Protein AF-A0A933E425-F1 (afdb_monomer)

pLDDT: mean 83.28, std 19.7, range [22.86, 98.62]

Foldseek 3Di:
DQVLVLLVCLVVVDVQDAQCFEEEQEAALALLSLLVVVSCLVCCVVRVYQYAYEYEQACPPPVLSVVSVVNVVVVCVVSVHHYYYDYHDDDDDPCNVVVVVVVSVVVSVVVCVVVVGQEYEYRAALLNQVLQLVVCVVVDDDLVSLLGDDQWADDPRHIYGHSRHHPDPVNSVVNCVVVVRRGDDDPPLCDPPDSSSCCVVPVVVVVCVVPVCVSVVSNVSSVVSVVVVVVLLVVLVVLLVVQWPDDDLFKTKGFQVSLVVDDLSSNLSNVQVNCCSNVVNVDDDDSVLSSVVSCVSPVDDDFDWDDRPPQWIWTDDPRMIMIGGDPVCPVPPVPPPDDDDDDDDDDDDDDDDDDDD

Nearest PDB structures (foldseek):
  3a2k-assembly2_B  TM=8.320E-01  e=3.312E-22  Geobacillus kaustophilus
  2e89-assembly2_C  TM=8.607E-01  e=1.427E-20  Aquifex aeolicus
  1ni5-assembly1_A-2  TM=8.303E-01  e=1.574E-18  Escherichia coli
  6scy-assembly1_B  TM=7.796E-01  e=1.243E-11  Methanococcus maripaludis S2
  6scy-assembly1_A  TM=8.172E-01  e=1.270E-10  Methanococcus maripaludis S2

Structure (mmCIF, N/CA/C/O backbone):
data_AF-A0A933E425-F1
#
_entry.id   AF-A0A933E425-F1
#
loop_
_atom_site.group_PDB
_atom_site.id
_atom_site.type_symbol
_atom_site.label_atom_id
_atom_site.label_alt_id
_atom_site.label_comp_id
_atom_site.label_asym_id
_atom_site.label_entity_id
_atom_site.label_seq_id
_atom_site.pdbx_PDB_ins_code
_atom_site.Cartn_x
_atom_site.Cartn_y
_atom_site.Cartn_z
_atom_site.occupancy
_atom_site.B_iso_or_equiv
_atom_site.auth_seq_id
_atom_site.auth_comp_id
_atom_site.auth_asym_id
_atom_site.auth_atom_id
_atom_site.pdbx_PDB_model_num
ATOM 1 N N . MET A 1 1 ? 5.225 -20.133 -14.887 1.00 55.72 1 MET A N 1
ATOM 2 C CA . MET A 1 1 ? 3.892 -19.487 -14.872 1.00 55.72 1 MET A CA 1
ATOM 3 C C . MET A 1 1 ? 3.963 -18.267 -15.777 1.00 55.72 1 MET A C 1
ATOM 5 O O . MET A 1 1 ? 4.951 -17.555 -15.683 1.00 55.72 1 MET A O 1
ATOM 9 N N . MET A 1 2 ? 3.000 -18.040 -16.675 1.00 85.56 2 MET A N 1
ATOM 10 C CA . MET A 1 2 ? 3.016 -16.833 -17.515 1.00 85.56 2 MET A CA 1
ATOM 11 C C . MET A 1 2 ? 2.523 -15.642 -16.679 1.00 85.56 2 MET A C 1
ATOM 13 O O . MET A 1 2 ? 1.360 -15.621 -16.280 1.00 85.56 2 MET A O 1
ATOM 17 N N . LEU A 1 3 ? 3.409 -14.685 -16.382 1.00 94.56 3 LEU A N 1
ATOM 18 C CA . LEU A 1 3 ? 3.117 -13.537 -15.512 1.00 94.56 3 LEU A CA 1
ATOM 19 C C . LEU A 1 3 ? 2.028 -12.621 -16.088 1.00 94.56 3 LEU A C 1
ATOM 21 O O . LEU A 1 3 ? 1.156 -12.176 -15.351 1.00 94.56 3 LEU A O 1
ATOM 25 N N . PHE A 1 4 ? 2.037 -12.371 -17.400 1.00 95.00 4 PHE A N 1
ATOM 26 C CA . PHE A 1 4 ? 1.077 -11.459 -18.026 1.00 95.00 4 PHE A CA 1
ATOM 27 C C . PHE A 1 4 ? -0.397 -11.886 -17.845 1.00 95.00 4 PHE A C 1
ATOM 29 O O . PHE A 1 4 ? -1.182 -11.065 -17.373 1.00 95.00 4 PHE A O 1
ATOM 36 N N . PRO A 1 5 ? -0.800 -13.149 -18.112 1.00 93.31 5 PRO A N 1
ATOM 37 C CA . PRO A 1 5 ? -2.151 -13.620 -17.798 1.00 93.31 5 PRO A CA 1
ATOM 38 C C . PRO A 1 5 ? -2.548 -13.455 -16.328 1.00 93.31 5 PRO A C 1
ATOM 40 O O . PRO A 1 5 ? -3.689 -13.089 -16.053 1.00 93.31 5 PRO A O 1
ATOM 43 N N . LEU A 1 6 ? -1.622 -13.701 -15.392 1.00 92.44 6 LEU A N 1
ATOM 44 C CA . LEU A 1 6 ? -1.880 -13.504 -13.965 1.00 92.44 6 LEU A CA 1
ATOM 45 C C . LEU A 1 6 ? -2.100 -12.023 -13.650 1.00 92.44 6 LEU A C 1
ATOM 47 O O . LEU A 1 6 ? -3.090 -11.689 -13.018 1.00 92.44 6 LEU A O 1
ATOM 51 N N . PHE A 1 7 ? -1.224 -11.143 -14.135 1.00 95.12 7 PHE A N 1
ATOM 52 C CA . PHE A 1 7 ? -1.336 -9.698 -13.946 1.00 95.12 7 PHE A CA 1
ATOM 53 C C . PHE A 1 7 ? -2.655 -9.148 -14.502 1.00 95.12 7 PHE A C 1
ATOM 55 O O . PHE A 1 7 ? -3.374 -8.433 -13.807 1.00 95.12 7 PHE A O 1
ATOM 62 N N . ARG A 1 8 ? -3.009 -9.540 -15.732 1.00 92.69 8 ARG A N 1
ATOM 63 C CA . ARG A 1 8 ? -4.282 -9.176 -16.363 1.00 92.69 8 ARG A CA 1
ATOM 64 C C . ARG A 1 8 ? -5.470 -9.657 -15.531 1.00 92.69 8 ARG A C 1
ATOM 66 O O . ARG A 1 8 ? -6.392 -8.886 -15.294 1.00 92.69 8 ARG A O 1
ATOM 73 N N . LYS A 1 9 ? -5.441 -10.912 -15.067 1.00 90.75 9 LYS A N 1
ATOM 74 C CA . LYS A 1 9 ? -6.476 -11.459 -14.182 1.00 90.75 9 LYS A CA 1
ATOM 75 C C . LYS A 1 9 ? -6.578 -10.652 -12.890 1.00 90.75 9 LYS A C 1
ATOM 77 O O . LYS A 1 9 ? -7.678 -10.280 -12.516 1.00 90.75 9 LYS A O 1
ATOM 82 N N . THR A 1 10 ? -5.455 -10.336 -12.246 1.00 91.19 10 THR A N 1
ATOM 83 C CA . THR A 1 10 ? -5.438 -9.509 -11.036 1.00 91.19 10 THR A CA 1
ATOM 84 C C . THR A 1 10 ? -6.131 -8.175 -11.290 1.00 91.19 10 THR A C 1
ATOM 86 O O . THR A 1 10 ? -7.028 -7.834 -10.535 1.00 91.19 10 THR A O 1
ATOM 89 N N . LEU A 1 11 ? -5.806 -7.454 -12.366 1.00 90.12 11 LEU A N 1
ATOM 90 C CA . LEU A 1 11 ? -6.445 -6.166 -12.666 1.00 90.12 11 LEU A CA 1
ATOM 91 C C . LEU A 1 11 ? -7.950 -6.255 -12.966 1.00 90.12 11 LEU A C 1
ATOM 93 O O . LEU A 1 11 ? -8.661 -5.299 -12.684 1.00 90.12 11 LEU A O 1
ATOM 97 N N . LEU A 1 12 ? -8.422 -7.362 -13.545 1.00 84.81 12 LEU A N 1
ATOM 98 C CA . LEU A 1 12 ? -9.828 -7.544 -13.925 1.00 84.81 12 LEU A CA 1
ATOM 99 C C . LEU A 1 12 ? -10.698 -8.091 -12.786 1.00 84.81 12 LEU A C 1
ATOM 101 O O . LEU A 1 12 ? -11.838 -7.666 -12.621 1.00 84.81 12 LEU A O 1
ATOM 105 N N . ASP A 1 13 ? -10.168 -9.041 -12.015 1.00 84.06 13 ASP A N 1
ATOM 106 C CA . ASP A 1 13 ? -10.903 -9.725 -10.946 1.00 84.06 13 ASP A CA 1
ATOM 107 C C . ASP A 1 13 ? -10.898 -8.917 -9.643 1.00 84.06 13 ASP A C 1
ATOM 109 O O . ASP A 1 13 ? -11.723 -9.146 -8.757 1.00 84.06 13 ASP A O 1
ATOM 113 N N . THR A 1 14 ? -9.967 -7.972 -9.507 1.00 78.88 14 THR A N 1
ATOM 114 C CA . THR A 1 14 ? -9.923 -7.046 -8.377 1.00 78.88 14 THR A CA 1
ATOM 115 C C . THR A 1 14 ? -10.298 -5.643 -8.854 1.00 78.88 14 THR A C 1
ATOM 117 O O . THR A 1 14 ? -9.887 -5.242 -9.939 1.00 78.88 14 THR A O 1
ATOM 120 N N . PRO A 1 15 ? -11.043 -4.844 -8.070 1.00 78.69 15 PRO A N 1
ATOM 121 C CA . PRO A 1 15 ? -11.434 -3.482 -8.450 1.00 78.69 15 PRO A CA 1
ATOM 122 C C . PRO A 1 15 ? -10.259 -2.480 -8.364 1.00 78.69 15 PRO A C 1
ATOM 124 O O . PRO A 1 15 ? -10.431 -1.326 -7.958 1.00 78.69 15 PRO A O 1
ATOM 127 N N . LEU A 1 16 ? -9.040 -2.911 -8.711 1.00 88.12 16 LEU A N 1
ATOM 128 C CA . LEU A 1 16 ? -7.835 -2.089 -8.650 1.00 88.12 16 LEU A CA 1
ATOM 129 C C . LEU A 1 16 ? -7.871 -0.962 -9.666 1.00 88.12 16 LEU A C 1
ATOM 131 O O . LEU A 1 16 ? -7.496 0.145 -9.301 1.00 88.12 16 LEU A O 1
ATOM 135 N N . ILE A 1 17 ? -8.331 -1.216 -10.891 1.00 91.56 17 ILE A N 1
ATOM 136 C CA . ILE A 1 17 ? -8.469 -0.225 -11.967 1.00 91.56 17 ILE A CA 1
ATOM 137 C C . ILE A 1 17 ? -9.731 -0.556 -12.775 1.00 91.56 17 ILE A C 1
ATOM 139 O O . ILE A 1 17 ? -10.086 -1.726 -12.912 1.00 91.56 17 ILE A O 1
ATOM 143 N N . LYS A 1 18 ? -10.411 0.461 -13.306 1.00 91.94 18 LYS A N 1
ATOM 144 C CA . LYS A 1 18 ? -11.518 0.306 -14.262 1.00 91.94 18 LYS A CA 1
ATOM 145 C C . LYS A 1 18 ? -11.086 0.706 -15.678 1.00 91.94 18 LYS A C 1
ATOM 147 O O . LYS A 1 18 ? -10.179 1.524 -15.821 1.00 91.94 18 LYS A O 1
ATOM 152 N N . PRO A 1 19 ? -11.738 0.173 -16.726 1.00 93.69 19 PRO A N 1
ATOM 153 C CA . PRO A 1 19 ? -11.492 0.641 -18.082 1.00 93.69 19 PRO A CA 1
ATOM 154 C C . PRO A 1 19 ? -11.712 2.155 -18.222 1.00 93.69 19 PRO A C 1
ATOM 156 O O . PRO A 1 19 ? -12.646 2.687 -17.618 1.00 93.69 19 PRO A O 1
ATOM 159 N N . GLY A 1 20 ? -10.865 2.834 -18.998 1.00 95.19 20 GLY A N 1
ATOM 160 C CA . GLY A 1 20 ? -10.904 4.292 -19.173 1.00 95.19 20 GLY A CA 1
ATOM 161 C C . GLY A 1 20 ? -10.236 5.099 -18.051 1.00 95.19 20 GLY A C 1
ATOM 162 O O . GLY A 1 20 ? -10.209 6.328 -18.116 1.00 95.19 20 GLY A O 1
ATOM 163 N N . GLU A 1 21 ? -9.722 4.452 -16.998 1.00 96.19 21 GLU A N 1
ATOM 164 C CA . GLU A 1 21 ? -9.048 5.156 -15.904 1.00 96.19 21 GLU A CA 1
ATOM 165 C C . GLU A 1 21 ? -7.611 5.563 -16.264 1.00 96.19 21 GLU A C 1
ATOM 167 O O . GLU A 1 21 ? -6.892 4.918 -17.032 1.00 96.19 21 GLU A O 1
ATOM 172 N N . LYS A 1 22 ? -7.173 6.640 -15.616 1.00 98.19 22 LYS A N 1
ATOM 173 C CA . LYS A 1 22 ? -5.830 7.206 -15.732 1.00 98.19 22 LYS A CA 1
ATOM 174 C C . LYS A 1 22 ? -4.921 6.688 -14.619 1.00 98.19 22 LYS A C 1
ATOM 176 O O . LYS A 1 22 ? -5.300 6.744 -13.444 1.00 98.19 22 LYS A O 1
ATOM 181 N N . VAL A 1 23 ? -3.716 6.229 -14.956 1.00 98.19 23 VAL A N 1
ATOM 182 C CA . VAL A 1 23 ? -2.804 5.565 -14.010 1.00 98.19 23 VAL A CA 1
ATOM 183 C C . VAL A 1 23 ? -1.405 6.173 -14.053 1.00 98.19 23 VAL A C 1
ATOM 185 O O . VAL A 1 23 ? -0.742 6.183 -15.089 1.00 98.19 23 VAL A O 1
ATOM 188 N N . VAL A 1 24 ? -0.915 6.615 -12.895 1.00 98.50 24 VAL A N 1
ATOM 189 C CA . VAL A 1 24 ? 0.479 7.026 -12.698 1.00 98.50 24 VAL A CA 1
ATOM 190 C C . VAL A 1 24 ? 1.315 5.814 -12.302 1.00 98.50 24 VAL A C 1
ATOM 192 O O . VAL A 1 24 ? 1.047 5.163 -11.298 1.00 98.50 24 VAL A O 1
ATOM 195 N N . LEU A 1 25 ? 2.362 5.511 -13.057 1.00 98.56 25 LEU A N 1
ATOM 196 C CA . LEU A 1 25 ? 3.304 4.434 -12.786 1.00 98.56 25 LEU A CA 1
ATOM 197 C C . LEU A 1 25 ? 4.570 5.005 -12.137 1.00 98.56 25 LEU A C 1
ATOM 199 O O . LEU A 1 25 ? 5.215 5.901 -12.685 1.00 98.56 25 LEU A O 1
ATOM 203 N N . ALA A 1 26 ? 4.941 4.473 -10.976 1.00 96.88 26 ALA A N 1
ATOM 204 C CA . ALA A 1 26 ? 6.171 4.822 -10.271 1.00 96.88 26 ALA A CA 1
ATOM 205 C C . ALA A 1 26 ? 7.341 3.953 -10.760 1.00 96.88 26 ALA A C 1
ATOM 207 O O . ALA A 1 26 ? 7.469 2.796 -10.345 1.00 96.88 26 ALA A O 1
ATOM 208 N N . ILE A 1 27 ? 8.197 4.499 -11.631 1.00 97.31 27 ILE A N 1
ATOM 209 C CA . ILE A 1 27 ? 9.244 3.747 -12.334 1.00 97.31 27 ILE A CA 1
ATOM 210 C C . ILE A 1 27 ? 10.642 4.179 -11.883 1.00 97.31 27 ILE A C 1
ATOM 212 O O . ILE A 1 27 ? 11.057 5.317 -12.091 1.00 97.31 27 ILE A O 1
ATOM 216 N N . SER A 1 28 ? 11.399 3.261 -11.275 1.00 92.25 28 SER A N 1
ATOM 217 C CA . SER A 1 28 ? 12.764 3.522 -10.795 1.00 92.25 28 SER A CA 1
ATOM 218 C C . SER A 1 28 ? 13.851 3.215 -11.826 1.00 92.25 28 SER A C 1
ATOM 220 O O . SER A 1 28 ? 14.982 3.632 -11.623 1.00 92.25 28 SER A O 1
ATOM 222 N N . GLY A 1 29 ? 13.533 2.485 -12.900 1.00 91.94 29 GLY A N 1
ATOM 223 C CA . GLY A 1 29 ? 14.510 1.995 -13.886 1.00 91.94 29 GLY A CA 1
ATOM 224 C C . GLY A 1 29 ? 15.058 0.597 -13.574 1.00 91.94 29 GLY A C 1
ATOM 225 O O . GLY A 1 29 ? 15.616 -0.058 -14.454 1.00 91.94 29 GLY A O 1
ATOM 226 N N . GLY A 1 30 ? 14.826 0.094 -12.357 1.00 92.44 30 GLY A N 1
ATOM 227 C CA . GLY A 1 30 ? 15.158 -1.277 -11.965 1.00 92.44 30 GLY A CA 1
ATOM 228 C C . GLY A 1 30 ? 14.149 -2.313 -12.470 1.00 92.44 30 GLY A C 1
ATOM 229 O O . GLY A 1 30 ? 13.028 -1.961 -12.860 1.00 92.44 30 GLY A O 1
ATOM 230 N N . LEU A 1 31 ? 14.547 -3.591 -12.399 1.00 94.44 31 LEU A N 1
ATOM 231 C CA . LEU A 1 31 ? 13.801 -4.770 -12.866 1.00 94.44 31 LEU A CA 1
ATOM 232 C C . LEU A 1 31 ? 12.294 -4.687 -12.591 1.00 94.44 31 LEU A C 1
ATOM 234 O O . LEU A 1 31 ? 11.500 -4.676 -13.530 1.00 94.44 31 LEU A O 1
ATOM 238 N N . ASP A 1 32 ? 11.908 -4.606 -11.317 1.00 95.75 32 ASP A N 1
ATOM 239 C CA . ASP A 1 32 ? 10.512 -4.746 -10.891 1.00 95.75 32 ASP A CA 1
ATOM 240 C C . ASP A 1 32 ? 9.636 -3.657 -11.522 1.00 95.75 32 ASP A C 1
ATOM 242 O O . ASP A 1 32 ? 8.551 -3.911 -12.049 1.00 95.75 32 ASP A O 1
ATOM 246 N N . SER A 1 33 ? 10.155 -2.428 -11.538 1.00 96.81 33 SER A N 1
ATOM 247 C CA . SER A 1 33 ? 9.459 -1.273 -12.093 1.00 96.81 33 SER A CA 1
ATOM 248 C C . SER A 1 33 ? 9.364 -1.309 -13.618 1.00 96.81 33 SER A C 1
ATOM 250 O O . SER A 1 33 ? 8.311 -1.008 -14.175 1.00 96.81 33 SER A O 1
ATOM 252 N N . MET A 1 34 ? 10.411 -1.757 -14.311 1.00 98.06 34 MET A N 1
ATOM 253 C CA . MET A 1 34 ? 10.376 -1.880 -15.769 1.00 98.06 34 MET A CA 1
ATOM 254 C C . MET A 1 34 ? 9.450 -3.017 -16.216 1.00 98.06 34 MET A C 1
ATOM 256 O O . MET A 1 34 ? 8.741 -2.875 -17.215 1.00 98.06 34 MET A O 1
ATOM 260 N N . VAL A 1 35 ? 9.371 -4.108 -15.445 1.00 98.12 35 VAL A N 1
ATOM 261 C CA . VAL A 1 35 ? 8.369 -5.164 -15.650 1.00 98.12 35 VAL A CA 1
ATOM 262 C C . VAL A 1 35 ? 6.956 -4.622 -15.433 1.00 98.12 35 VAL A C 1
ATOM 264 O O . VAL A 1 35 ? 6.089 -4.868 -16.271 1.00 98.12 35 VAL A O 1
ATOM 267 N N . LEU A 1 36 ? 6.719 -3.836 -14.377 1.00 98.38 36 LEU A N 1
ATOM 268 C CA . LEU A 1 36 ? 5.431 -3.175 -14.141 1.00 98.38 36 LEU A CA 1
ATOM 269 C C . LEU A 1 36 ? 5.015 -2.298 -15.335 1.00 98.38 36 LEU A C 1
ATOM 271 O O . LEU A 1 36 ? 3.898 -2.440 -15.834 1.00 98.38 36 LEU A O 1
ATOM 275 N N . LEU A 1 37 ? 5.914 -1.432 -15.818 1.00 98.56 37 LEU A N 1
ATOM 276 C CA . LEU A 1 37 ? 5.673 -0.576 -16.986 1.00 98.56 37 LEU A CA 1
ATOM 277 C C . LEU A 1 37 ? 5.312 -1.404 -18.222 1.00 98.56 37 LEU A C 1
ATOM 279 O O . LEU A 1 37 ? 4.347 -1.098 -18.927 1.00 98.56 37 LEU A O 1
ATOM 283 N N . HIS A 1 38 ? 6.064 -2.474 -18.472 1.00 98.31 38 HIS A N 1
ATOM 284 C CA . HIS A 1 38 ? 5.815 -3.359 -19.600 1.00 98.31 38 HIS A CA 1
ATOM 285 C C . HIS A 1 38 ? 4.449 -4.054 -19.498 1.00 98.31 38 HIS A C 1
ATOM 287 O O . HIS A 1 38 ? 3.713 -4.122 -20.482 1.00 98.31 38 HIS A O 1
ATOM 293 N N . LEU A 1 39 ? 4.082 -4.555 -18.317 1.00 97.88 39 LEU A N 1
ATOM 294 C CA . LEU A 1 39 ? 2.793 -5.209 -18.077 1.00 97.88 39 LEU A CA 1
ATOM 295 C C . LEU A 1 39 ? 1.617 -4.247 -18.282 1.00 97.88 39 LEU A C 1
ATOM 297 O O . LEU A 1 39 ? 0.678 -4.593 -18.999 1.00 97.88 39 LEU A O 1
ATOM 301 N N . PHE A 1 40 ? 1.694 -3.029 -17.735 1.00 98.06 40 PHE A N 1
ATOM 302 C CA . PHE A 1 40 ? 0.676 -1.996 -17.950 1.00 98.06 40 PHE A CA 1
ATOM 303 C C . PHE A 1 40 ? 0.547 -1.602 -19.418 1.00 98.06 40 PHE A C 1
ATOM 305 O O . PHE A 1 40 ? -0.560 -1.498 -19.935 1.00 98.06 40 PHE A O 1
ATOM 312 N N . THR A 1 41 ? 1.672 -1.466 -20.119 1.00 97.38 41 THR A N 1
ATOM 313 C CA . THR A 1 41 ? 1.675 -1.160 -21.555 1.00 97.38 41 THR A CA 1
ATOM 314 C C . THR A 1 41 ? 0.945 -2.234 -22.360 1.00 97.38 41 THR A C 1
ATOM 316 O O . THR A 1 41 ? 0.228 -1.905 -23.300 1.00 97.38 41 THR A O 1
ATOM 319 N N . ARG A 1 42 ? 1.073 -3.513 -21.982 1.00 96.06 42 ARG A N 1
ATOM 320 C CA . ARG A 1 42 ? 0.389 -4.618 -22.670 1.00 96.06 42 ARG A CA 1
ATOM 321 C C . ARG A 1 42 ? -1.122 -4.657 -22.441 1.00 96.06 42 ARG A C 1
ATOM 323 O O . ARG A 1 42 ? -1.825 -5.153 -23.312 1.00 96.06 42 ARG A O 1
ATOM 330 N N . VAL A 1 43 ? -1.617 -4.179 -21.297 1.00 95.31 43 VAL A N 1
ATOM 331 C CA . VAL A 1 43 ? -3.067 -4.122 -21.014 1.00 95.31 43 VAL A CA 1
ATOM 332 C C . VAL A 1 43 ? -3.702 -2.781 -21.386 1.00 95.31 43 VAL A C 1
ATOM 334 O O . VAL A 1 43 ? -4.925 -2.684 -21.392 1.00 95.31 43 VAL A O 1
ATOM 337 N N . ARG A 1 44 ? -2.900 -1.753 -21.701 1.00 95.69 44 ARG A N 1
ATOM 338 C CA . ARG A 1 44 ? -3.386 -0.377 -21.890 1.00 95.69 44 ARG A CA 1
ATOM 339 C C . ARG A 1 44 ? -4.474 -0.265 -22.959 1.00 95.69 44 ARG A C 1
ATOM 341 O O . ARG A 1 44 ? -5.445 0.435 -22.742 1.00 95.69 44 ARG A O 1
ATOM 348 N N . GLU A 1 45 ? -4.318 -0.956 -24.090 1.00 94.44 45 GLU A N 1
ATOM 349 C CA . GLU A 1 45 ? -5.252 -0.856 -25.223 1.00 94.44 45 GLU A CA 1
ATOM 350 C C . GLU A 1 45 ? -6.526 -1.656 -24.960 1.00 94.44 45 GLU A C 1
ATOM 352 O O . GLU A 1 45 ? -7.610 -1.245 -25.352 1.00 94.44 45 GLU A O 1
ATOM 357 N N . GLU A 1 46 ? -6.403 -2.779 -24.252 1.00 94.44 46 GLU A N 1
ATOM 358 C CA . GLU A 1 46 ? -7.544 -3.606 -23.866 1.00 94.44 46 GLU A CA 1
ATOM 359 C C . G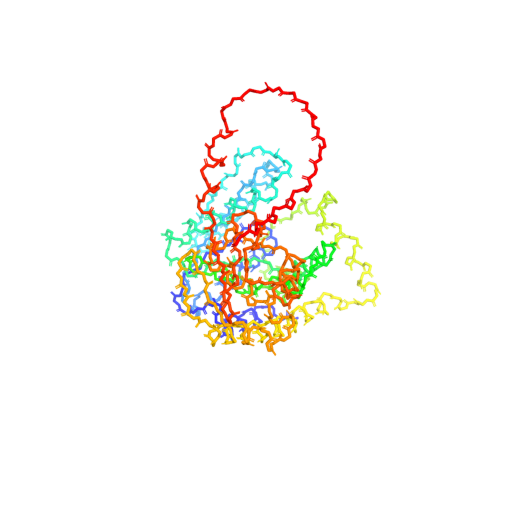LU A 1 46 ? -8.454 -2.890 -22.857 1.00 94.44 46 GLU A C 1
ATOM 361 O O . GLU A 1 46 ? -9.675 -3.011 -22.921 1.00 94.44 46 GLU A O 1
ATOM 366 N N . LEU A 1 47 ? -7.849 -2.163 -21.918 1.00 93.94 47 LEU A N 1
ATOM 367 C CA . LEU A 1 47 ? -8.539 -1.479 -20.828 1.00 93.94 47 LEU A CA 1
ATOM 368 C C . LEU A 1 47 ? -8.732 0.022 -21.082 1.00 93.94 47 LEU A C 1
ATOM 370 O O . LEU A 1 47 ? -9.224 0.712 -20.197 1.00 93.94 47 LEU A O 1
ATOM 374 N N . ASP A 1 48 ? -8.352 0.531 -22.255 1.00 96.56 48 ASP A N 1
ATOM 375 C CA . ASP A 1 48 ? -8.400 1.962 -22.589 1.00 96.56 48 ASP A CA 1
ATOM 376 C C . ASP A 1 48 ? -7.752 2.849 -21.503 1.00 96.56 48 ASP A C 1
ATOM 378 O O . ASP A 1 48 ? -8.328 3.823 -21.028 1.00 96.56 48 ASP A O 1
ATOM 382 N N . LEU A 1 49 ? -6.569 2.450 -21.022 1.00 97.50 49 LEU A N 1
ATOM 383 C CA . LEU A 1 49 ? -5.873 3.155 -19.944 1.00 97.50 49 LEU A CA 1
ATOM 384 C C . LEU A 1 49 ? -5.002 4.278 -20.489 1.00 97.50 49 LEU A C 1
ATOM 386 O O . LEU A 1 49 ? -4.157 4.061 -21.365 1.00 97.50 49 LEU A O 1
ATOM 390 N N . GLU A 1 50 ? -5.095 5.439 -19.851 1.00 98.19 50 GLU A N 1
ATOM 391 C CA . GLU A 1 50 ? -4.114 6.504 -20.016 1.00 98.19 50 GLU A CA 1
ATOM 392 C C . GLU A 1 50 ? -3.011 6.340 -18.966 1.00 98.19 50 GLU A C 1
ATOM 394 O O . GLU A 1 50 ? -3.263 6.335 -17.758 1.00 98.19 50 GLU A O 1
ATOM 399 N N . LEU A 1 51 ? -1.773 6.161 -19.423 1.00 98.56 51 LEU A N 1
ATOM 400 C CA . LEU A 1 51 ? -0.628 5.915 -18.551 1.00 98.56 51 LEU A CA 1
ATOM 401 C C . LEU A 1 51 ? 0.236 7.168 -18.446 1.00 98.56 51 LEU A C 1
ATOM 403 O O . LEU A 1 51 ? 0.501 7.824 -19.447 1.00 98.56 51 LEU A O 1
ATOM 407 N N . PHE A 1 52 ? 0.758 7.428 -17.252 1.00 98.62 52 PHE A N 1
ATOM 408 C CA . PHE A 1 52 ? 1.749 8.467 -16.980 1.00 98.62 52 PHE A CA 1
ATOM 409 C C . PHE A 1 52 ? 2.901 7.840 -16.204 1.00 98.62 52 PHE A C 1
ATOM 411 O O . PHE A 1 52 ? 2.662 7.057 -15.291 1.00 98.62 52 PHE A O 1
ATOM 418 N N . VAL A 1 53 ? 4.151 8.161 -16.525 1.00 98.62 53 VAL A N 1
ATOM 419 C CA . VAL A 1 53 ? 5.313 7.617 -15.808 1.00 98.62 53 VAL A CA 1
ATOM 420 C C . VAL A 1 53 ? 5.967 8.695 -14.962 1.00 98.62 53 VAL A C 1
ATOM 422 O O . VAL A 1 53 ? 6.237 9.794 -15.434 1.00 98.62 53 VAL A O 1
ATOM 425 N N . THR A 1 54 ? 6.268 8.345 -13.715 1.00 97.88 54 THR A N 1
ATOM 426 C CA . THR A 1 54 ? 7.026 9.176 -12.778 1.00 97.88 54 THR A CA 1
ATOM 427 C C . THR A 1 54 ? 8.336 8.503 -12.398 1.00 97.88 54 THR A C 1
ATOM 429 O O . THR A 1 54 ? 8.361 7.309 -12.094 1.00 97.88 54 THR A O 1
ATOM 432 N N . HIS A 1 55 ? 9.419 9.276 -12.373 1.00 96.38 55 HIS A N 1
ATOM 433 C CA . HIS A 1 55 ? 10.739 8.843 -11.925 1.00 96.38 55 HIS A CA 1
ATOM 434 C C . HIS A 1 55 ? 11.318 9.838 -10.917 1.00 96.38 55 HIS A C 1
ATOM 436 O O . HIS A 1 55 ? 11.225 11.052 -11.095 1.00 96.38 55 HIS A O 1
ATOM 442 N N . VAL A 1 56 ? 11.926 9.327 -9.847 1.00 92.75 56 VAL A N 1
ATOM 443 C CA . VAL A 1 56 ? 12.675 10.156 -8.897 1.00 92.75 56 VAL A CA 1
ATOM 444 C C . VAL A 1 56 ? 14.151 9.846 -9.047 1.00 92.75 56 VAL A C 1
ATOM 446 O O . VAL A 1 56 ? 14.589 8.748 -8.703 1.00 92.75 56 VAL A O 1
ATOM 449 N N . ASN A 1 57 ? 14.910 10.838 -9.502 1.00 90.88 57 ASN A N 1
ATOM 450 C CA . ASN A 1 57 ? 16.356 10.743 -9.563 1.00 90.88 57 ASN A CA 1
ATOM 451 C C . ASN A 1 57 ? 16.946 11.239 -8.240 1.00 90.88 57 ASN A C 1
ATOM 453 O O . ASN A 1 57 ? 16.914 12.433 -7.936 1.00 90.88 57 ASN A O 1
ATOM 457 N N . TYR A 1 58 ? 17.479 10.318 -7.434 1.00 84.50 58 TYR A N 1
ATOM 458 C CA . TYR A 1 58 ? 18.058 10.671 -6.138 1.00 84.50 58 TYR A CA 1
ATOM 459 C C . TYR A 1 58 ? 19.496 11.213 -6.210 1.00 84.50 58 TYR A C 1
ATOM 461 O O . TYR A 1 58 ? 20.035 11.633 -5.189 1.00 84.50 58 TYR A O 1
ATOM 469 N N . GLY A 1 59 ? 20.152 11.142 -7.374 1.00 81.50 59 GLY A N 1
ATOM 470 C CA . GLY A 1 59 ? 21.538 11.585 -7.566 1.00 81.50 59 GLY A CA 1
ATOM 471 C C . GLY A 1 59 ? 22.588 10.822 -6.746 1.00 81.50 59 GLY A C 1
ATOM 472 O O . GLY A 1 59 ? 23.747 11.225 -6.700 1.00 81.50 59 GLY A O 1
ATOM 473 N N . LEU A 1 60 ? 22.219 9.718 -6.084 1.00 73.31 60 LEU A N 1
ATOM 474 C CA . LEU A 1 60 ? 23.085 9.052 -5.103 1.00 73.31 60 LEU A CA 1
ATOM 475 C C . LEU A 1 60 ? 24.254 8.286 -5.719 1.00 73.31 60 LEU A C 1
ATOM 477 O O . LEU A 1 60 ? 25.206 7.979 -5.004 1.00 73.31 60 LEU A O 1
ATOM 481 N N . ARG A 1 61 ? 24.152 7.930 -7.003 1.00 71.44 61 ARG A N 1
ATOM 482 C CA . ARG A 1 61 ? 25.118 7.070 -7.702 1.00 71.44 61 ARG A CA 1
ATOM 483 C C . ARG A 1 61 ? 25.832 7.774 -8.851 1.00 71.44 61 ARG A C 1
ATOM 485 O O . ARG A 1 61 ? 26.439 7.122 -9.692 1.00 71.44 61 ARG A O 1
ATOM 492 N N . GLY A 1 62 ? 25.750 9.103 -8.912 1.00 78.88 62 GLY A N 1
ATOM 493 C CA . GLY A 1 62 ? 26.332 9.866 -10.011 1.00 78.88 62 GLY A CA 1
ATOM 494 C C . GLY A 1 62 ? 25.785 9.400 -11.363 1.00 78.88 62 GLY A C 1
ATOM 495 O O . GLY A 1 62 ? 24.589 9.534 -11.619 1.00 78.88 62 GLY A O 1
ATOM 496 N N . ASN A 1 63 ? 26.657 8.847 -12.212 1.00 78.75 63 ASN A N 1
ATOM 497 C CA . ASN A 1 63 ? 26.307 8.454 -13.577 1.00 78.75 63 ASN A CA 1
ATOM 498 C C . ASN A 1 63 ? 25.243 7.344 -13.636 1.00 78.75 63 ASN A C 1
ATOM 500 O O . ASN A 1 63 ? 24.354 7.441 -14.474 1.00 78.75 63 ASN A O 1
ATOM 504 N N . ASP A 1 64 ? 25.242 6.370 -12.719 1.00 79.50 64 ASP A N 1
ATOM 505 C CA . ASP A 1 64 ? 24.247 5.284 -12.748 1.00 79.50 64 ASP A CA 1
ATOM 506 C C . ASP A 1 64 ? 22.821 5.826 -12.554 1.00 79.50 64 ASP A C 1
ATOM 508 O O . ASP A 1 64 ? 21.889 5.407 -13.231 1.00 79.50 64 ASP A O 1
ATOM 512 N N . SER A 1 65 ? 22.645 6.827 -11.680 1.00 82.31 65 SER A N 1
ATOM 513 C CA . SER A 1 65 ? 21.342 7.483 -11.490 1.00 82.31 65 SER A CA 1
ATOM 514 C C . SER A 1 65 ? 20.874 8.232 -12.743 1.00 82.31 65 SER A C 1
ATOM 516 O O . SER A 1 65 ? 19.676 8.314 -12.997 1.00 82.31 65 SER A O 1
ATOM 518 N N . LEU A 1 66 ? 21.802 8.766 -13.543 1.00 86.56 66 LEU A N 1
ATOM 519 C CA . LEU A 1 66 ? 21.478 9.375 -14.837 1.00 86.56 66 LEU A CA 1
ATOM 520 C C . LEU A 1 66 ? 21.152 8.316 -15.896 1.00 86.56 66 LEU A C 1
ATOM 522 O O . LEU A 1 66 ? 20.341 8.563 -16.784 1.00 86.56 66 LEU A O 1
ATOM 526 N N . GLU A 1 67 ? 21.780 7.145 -15.831 1.00 88.75 67 GLU A N 1
ATOM 527 C CA . GLU A 1 67 ? 21.498 6.028 -16.733 1.00 88.75 67 GLU A CA 1
ATOM 528 C C . GLU A 1 67 ? 20.140 5.375 -16.454 1.00 88.75 67 GLU A C 1
ATOM 530 O O . GLU A 1 67 ? 19.453 5.003 -17.409 1.00 88.75 67 GLU A O 1
ATOM 535 N N . ASP A 1 68 ? 19.722 5.300 -15.186 1.00 90.12 68 ASP A N 1
ATOM 536 C CA . ASP A 1 68 ? 18.357 4.928 -14.796 1.00 90.12 68 ASP A CA 1
ATOM 537 C C . ASP A 1 68 ? 17.338 5.877 -15.444 1.00 90.12 68 ASP A C 1
ATOM 539 O O . ASP A 1 68 ? 16.434 5.438 -16.157 1.00 90.12 68 ASP A O 1
ATOM 543 N N . GLU A 1 69 ? 17.517 7.189 -15.254 1.00 94.12 69 GLU A N 1
ATOM 544 C CA . GLU A 1 69 ? 16.621 8.211 -15.800 1.00 94.12 69 GLU A CA 1
ATOM 545 C C . GLU A 1 69 ? 16.548 8.143 -17.329 1.00 94.12 69 GLU A C 1
ATOM 547 O O . GLU A 1 69 ? 15.453 8.078 -17.893 1.00 94.12 69 GLU A O 1
ATOM 552 N N . ARG A 1 70 ? 17.703 8.087 -18.007 1.00 95.19 70 ARG A N 1
ATOM 553 C CA . ARG A 1 70 ? 17.773 7.989 -19.473 1.00 95.19 70 ARG A CA 1
ATOM 554 C C . ARG A 1 70 ? 17.070 6.744 -19.997 1.00 95.19 70 ARG A C 1
ATOM 556 O O . ARG A 1 70 ? 16.384 6.824 -21.014 1.00 95.19 70 ARG A O 1
ATOM 563 N N . LEU A 1 71 ? 17.229 5.601 -19.325 1.00 96.12 71 LEU A N 1
ATOM 564 C CA . LEU A 1 71 ? 16.560 4.365 -19.724 1.00 96.12 71 LEU A CA 1
ATOM 565 C C . LEU A 1 71 ? 15.037 4.512 -19.643 1.00 96.12 71 LEU A C 1
ATOM 567 O O . LEU A 1 71 ? 14.327 4.135 -20.584 1.00 96.12 71 LEU A O 1
ATOM 571 N N . VAL A 1 72 ? 14.530 5.044 -18.529 1.00 97.19 72 VAL A N 1
ATOM 572 C CA . VAL A 1 72 ? 13.086 5.218 -18.332 1.00 97.19 72 VAL A CA 1
ATOM 573 C C . VAL A 1 72 ? 12.537 6.229 -19.333 1.00 97.19 72 VAL A C 1
ATOM 575 O O . VAL A 1 72 ? 11.540 5.933 -19.996 1.00 97.19 72 VAL A O 1
ATOM 578 N N . GLN A 1 73 ? 13.214 7.364 -19.515 1.00 97.88 73 GLN A N 1
ATOM 579 C CA . GLN A 1 73 ? 12.833 8.388 -20.485 1.00 97.88 73 GLN A CA 1
ATOM 580 C C . GLN A 1 73 ? 12.754 7.812 -21.906 1.00 97.88 73 GLN A C 1
ATOM 582 O O . GLN A 1 73 ? 11.702 7.891 -22.539 1.00 97.88 73 GLN A O 1
ATOM 587 N N . ALA A 1 74 ? 13.817 7.157 -22.385 1.00 97.81 74 ALA A N 1
ATOM 588 C CA . ALA A 1 74 ? 13.853 6.569 -23.727 1.00 97.81 74 ALA A CA 1
ATOM 589 C C . ALA A 1 74 ? 12.770 5.491 -23.921 1.00 97.81 74 ALA A C 1
ATOM 591 O O . ALA A 1 74 ? 12.186 5.350 -25.000 1.00 97.81 74 ALA A O 1
ATOM 592 N N . THR A 1 75 ? 12.465 4.730 -22.866 1.00 97.88 75 THR A N 1
ATOM 593 C CA . THR A 1 75 ? 11.374 3.749 -22.888 1.00 97.88 75 THR A CA 1
ATOM 594 C C . THR A 1 75 ? 10.016 4.434 -23.032 1.00 97.88 75 THR A C 1
ATOM 596 O O . THR A 1 75 ? 9.208 4.007 -23.857 1.00 97.88 75 THR A O 1
ATOM 599 N N . CYS A 1 76 ? 9.771 5.509 -22.282 1.00 97.94 76 CYS A N 1
ATOM 600 C CA . CYS A 1 76 ? 8.529 6.276 -22.350 1.00 97.94 76 CYS A CA 1
ATOM 601 C C . CYS A 1 76 ? 8.346 6.953 -23.714 1.00 97.94 76 CYS A C 1
ATOM 603 O O . CYS A 1 76 ? 7.262 6.865 -24.291 1.00 97.94 76 CYS A O 1
ATOM 605 N N . GLU A 1 77 ? 9.407 7.533 -24.282 1.00 97.81 77 GLU A N 1
ATOM 606 C CA . GLU A 1 77 ? 9.400 8.131 -25.625 1.00 97.81 77 GLU A CA 1
ATOM 607 C C . GLU A 1 77 ? 9.007 7.105 -26.696 1.00 97.81 77 GLU A C 1
ATOM 609 O O . GLU A 1 77 ? 8.107 7.348 -27.504 1.00 97.81 77 GLU A O 1
ATOM 614 N N . ARG A 1 78 ? 9.613 5.910 -26.660 1.00 97.38 78 ARG A N 1
ATOM 615 C CA . ARG A 1 78 ? 9.283 4.809 -27.579 1.00 97.38 78 ARG A CA 1
ATOM 616 C C . ARG A 1 78 ? 7.831 4.348 -27.443 1.00 97.38 78 ARG A C 1
ATOM 618 O O . ARG A 1 78 ? 7.200 4.014 -28.444 1.00 97.38 78 ARG A O 1
ATOM 625 N N . LEU A 1 79 ? 7.312 4.301 -26.218 1.00 96.94 79 LEU A N 1
ATOM 626 C CA . LEU A 1 79 ? 5.946 3.857 -25.924 1.00 96.94 79 LEU A CA 1
ATOM 627 C C . LEU A 1 79 ? 4.893 4.966 -26.075 1.00 96.94 79 LEU A C 1
ATOM 629 O O . LEU A 1 79 ? 3.698 4.657 -26.034 1.00 96.94 79 LEU A O 1
ATOM 633 N N . ARG A 1 80 ? 5.331 6.217 -26.290 1.00 97.81 80 ARG A N 1
ATOM 634 C CA . ARG A 1 80 ? 4.515 7.443 -26.315 1.00 97.81 80 ARG A CA 1
ATOM 635 C C . ARG A 1 80 ? 3.728 7.652 -25.020 1.00 97.81 80 ARG A C 1
ATOM 637 O O . ARG A 1 80 ? 2.540 7.953 -25.051 1.00 97.81 80 ARG A O 1
ATOM 644 N N . ILE A 1 81 ? 4.402 7.463 -23.890 1.00 98.38 81 ILE A N 1
ATOM 645 C CA . ILE A 1 81 ? 3.847 7.658 -22.548 1.00 98.38 81 ILE A CA 1
ATOM 646 C C . ILE A 1 81 ? 4.450 8.946 -21.961 1.00 98.38 81 ILE A C 1
ATOM 648 O O . ILE A 1 81 ? 5.674 9.087 -22.003 1.00 98.38 81 ILE A O 1
ATOM 652 N N . PRO A 1 82 ? 3.651 9.886 -21.419 1.00 98.44 82 PRO A N 1
ATOM 653 C CA . PRO A 1 82 ? 4.176 11.062 -20.732 1.00 98.44 82 PRO A CA 1
ATOM 654 C C . PRO A 1 82 ? 5.122 10.687 -19.585 1.00 98.44 82 PRO A C 1
ATOM 656 O O . PRO A 1 82 ? 4.796 9.842 -18.748 1.00 98.44 82 PRO A O 1
ATOM 659 N N . PHE A 1 83 ? 6.287 11.334 -19.546 1.00 98.38 83 PHE A N 1
ATOM 660 C CA . PHE A 1 83 ? 7.343 11.087 -18.568 1.00 98.38 83 PHE A CA 1
ATOM 661 C C . PHE A 1 83 ? 7.574 12.321 -17.694 1.00 98.38 83 PHE A C 1
ATOM 663 O O . PHE A 1 83 ? 7.831 13.411 -18.204 1.00 98.38 83 PHE A O 1
ATOM 670 N N . PHE A 1 84 ? 7.519 12.133 -16.378 1.00 98.31 84 PHE A N 1
ATOM 671 C CA . PHE A 1 84 ? 7.771 13.165 -15.381 1.00 98.31 84 PHE A CA 1
ATOM 672 C C . PHE A 1 84 ? 8.929 12.743 -14.485 1.00 98.31 84 PHE A C 1
ATOM 674 O O . PHE A 1 84 ? 8.919 11.656 -13.905 1.00 98.31 84 PHE A O 1
ATOM 681 N N . VAL A 1 85 ? 9.899 13.636 -14.306 1.00 96.81 85 VAL A N 1
ATOM 682 C CA . VAL A 1 85 ? 11.053 13.402 -13.438 1.00 96.81 85 V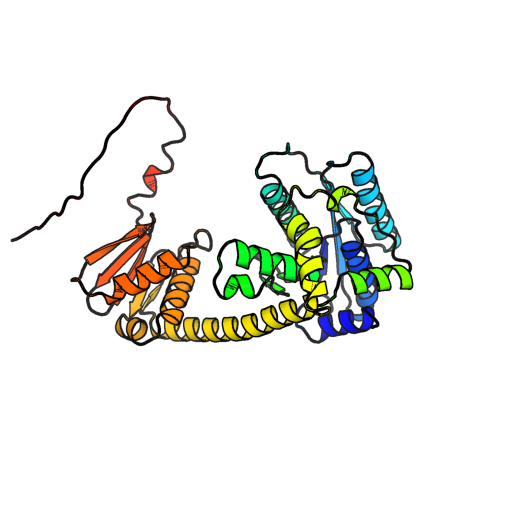AL A CA 1
ATOM 683 C C . VAL A 1 85 ? 11.191 14.506 -12.399 1.00 96.81 85 VAL A C 1
ATOM 685 O O . VAL A 1 85 ? 11.028 15.688 -12.705 1.00 96.81 85 VAL A O 1
ATOM 688 N N . LYS A 1 86 ? 11.519 14.121 -11.162 1.00 95.06 86 LYS A N 1
ATOM 689 C CA . LYS A 1 86 ? 11.917 15.051 -10.100 1.00 95.06 86 LYS A CA 1
ATOM 690 C C . LYS A 1 86 ? 13.278 14.642 -9.556 1.00 95.06 86 LYS A C 1
ATOM 692 O O . LYS A 1 86 ? 13.517 13.470 -9.264 1.00 95.06 86 LYS A O 1
ATOM 697 N N . HIS A 1 87 ? 14.155 15.625 -9.408 1.00 92.12 87 HIS A N 1
ATOM 698 C CA . HIS A 1 87 ? 15.489 15.434 -8.859 1.00 92.12 87 HIS A CA 1
ATOM 699 C C . HIS A 1 87 ? 15.472 15.704 -7.358 1.00 92.12 87 HIS A C 1
ATOM 701 O O . HIS A 1 87 ? 14.965 16.733 -6.906 1.00 92.12 87 HIS A O 1
ATOM 707 N N . TRP A 1 88 ? 16.020 14.778 -6.582 1.00 86.38 88 TRP A N 1
ATOM 708 C CA . TRP A 1 88 ? 16.243 14.969 -5.158 1.00 86.38 88 TRP A CA 1
ATOM 709 C C . TRP A 1 88 ? 17.451 15.882 -4.946 1.00 86.38 88 TRP A C 1
ATOM 711 O O . TRP A 1 88 ? 18.541 15.603 -5.441 1.00 86.38 88 TRP A O 1
ATOM 721 N N . SER A 1 89 ? 17.269 16.955 -4.183 1.00 80.69 89 SER A N 1
ATOM 722 C CA . SER A 1 89 ? 18.311 17.961 -3.947 1.00 80.69 89 SER A CA 1
ATOM 723 C C . SER A 1 89 ? 18.719 18.103 -2.479 1.00 80.69 89 SER A C 1
ATOM 725 O O . SER A 1 89 ? 19.498 18.997 -2.159 1.00 80.69 89 SER A O 1
ATOM 727 N N . GLN A 1 90 ? 18.176 17.287 -1.569 1.00 77.56 90 GLN A N 1
ATOM 728 C CA . GLN A 1 90 ? 18.467 17.404 -0.136 1.00 77.56 90 GLN A CA 1
ATOM 729 C C . GLN A 1 90 ? 19.694 16.569 0.257 1.00 77.56 90 GLN A C 1
ATOM 731 O O . GLN A 1 90 ? 19.944 15.496 -0.299 1.00 77.56 90 GLN A O 1
ATOM 736 N N . GLU A 1 91 ? 20.450 17.034 1.248 1.00 73.81 91 GLU A N 1
ATOM 737 C CA . GLU A 1 91 ? 21.585 16.279 1.782 1.00 73.81 91 GLU A CA 1
ATOM 738 C C . GLU A 1 91 ? 21.125 15.015 2.526 1.00 73.81 91 GLU A C 1
ATOM 740 O O . GLU A 1 91 ? 20.026 14.953 3.081 1.00 73.81 91 GLU A O 1
ATOM 745 N N . LYS A 1 92 ? 21.975 13.979 2.547 1.00 71.19 92 LYS A N 1
ATOM 746 C CA . LYS A 1 92 ? 21.702 12.777 3.344 1.00 71.19 92 LYS A CA 1
ATOM 747 C C . LYS A 1 92 ? 21.786 13.118 4.829 1.00 71.19 92 LYS A C 1
ATOM 749 O O . LYS A 1 92 ? 22.848 13.488 5.318 1.00 71.19 92 LYS A O 1
ATOM 754 N N . ASN A 1 93 ? 20.689 12.906 5.542 1.00 76.25 93 ASN A N 1
ATOM 755 C CA . ASN A 1 93 ? 20.620 12.954 6.999 1.00 76.25 93 ASN A CA 1
ATOM 756 C C . ASN A 1 93 ? 20.323 11.542 7.561 1.00 76.25 93 ASN A C 1
ATOM 758 O O . ASN A 1 93 ? 20.154 10.578 6.807 1.00 76.25 93 ASN A O 1
ATOM 762 N N . GLU A 1 94 ? 20.240 11.399 8.887 1.00 72.31 94 GLU A N 1
ATOM 763 C CA . GLU A 1 94 ? 19.905 10.116 9.533 1.00 72.31 94 GLU A CA 1
ATOM 764 C C . GLU A 1 94 ? 18.505 9.590 9.149 1.00 72.31 94 GLU A C 1
ATOM 766 O O . GLU A 1 94 ? 18.279 8.379 9.124 1.00 72.31 94 GLU A O 1
ATOM 771 N N . ASN A 1 95 ? 17.586 10.485 8.773 1.00 75.50 95 ASN A N 1
ATOM 772 C CA . ASN A 1 95 ? 16.205 10.187 8.380 1.00 75.50 95 ASN A CA 1
ATOM 773 C C . ASN A 1 95 ? 16.001 10.057 6.863 1.00 75.50 95 ASN A C 1
ATOM 775 O O . ASN A 1 95 ? 14.860 9.945 6.408 1.00 75.50 95 ASN A O 1
ATOM 779 N N . PHE A 1 96 ? 17.087 9.987 6.086 1.00 79.56 96 PHE A N 1
ATOM 780 C CA . PHE A 1 96 ? 17.061 10.071 4.627 1.00 79.56 96 PHE A CA 1
ATOM 781 C C . PHE A 1 96 ? 16.033 9.131 3.987 1.00 79.56 96 PHE A C 1
ATOM 783 O O . PHE A 1 96 ? 15.388 9.496 3.016 1.00 79.56 96 PHE A O 1
ATOM 790 N N . GLN A 1 97 ? 15.838 7.925 4.528 1.00 75.50 97 GLN A N 1
ATOM 791 C CA . GLN A 1 97 ? 14.864 6.969 3.990 1.00 75.50 97 GLN A CA 1
ATOM 792 C C . GLN A 1 97 ? 13.416 7.447 4.096 1.00 75.50 97 GLN A C 1
ATOM 794 O O . GLN A 1 97 ? 12.642 7.266 3.156 1.00 75.50 97 GLN A O 1
ATOM 799 N N . ASN A 1 98 ? 13.048 8.018 5.243 1.00 79.06 98 ASN A N 1
ATOM 800 C CA . ASN A 1 98 ? 11.709 8.549 5.451 1.00 79.06 98 ASN A CA 1
ATOM 801 C C . ASN A 1 98 ? 11.513 9.794 4.588 1.00 79.06 98 ASN A C 1
ATOM 803 O O . ASN A 1 98 ? 10.495 9.891 3.909 1.00 79.06 98 ASN A O 1
ATOM 807 N N . ASP A 1 99 ? 12.514 10.671 4.517 1.00 84.56 99 ASP A N 1
ATOM 808 C CA . ASP A 1 99 ? 12.433 11.896 3.721 1.00 84.56 99 ASP A CA 1
ATOM 809 C C . ASP A 1 99 ? 12.356 11.571 2.215 1.00 84.56 99 ASP A C 1
ATOM 811 O O . ASP A 1 99 ? 11.474 12.062 1.508 1.00 84.56 99 ASP A O 1
ATOM 815 N N . ALA A 1 100 ? 13.195 10.647 1.731 1.00 84.12 100 ALA A N 1
ATOM 816 C CA . ALA A 1 100 ? 13.191 10.151 0.353 1.00 84.12 100 ALA A CA 1
ATOM 817 C C . ALA A 1 100 ? 11.877 9.457 -0.016 1.00 84.12 100 ALA A C 1
ATOM 819 O O . ALA A 1 100 ? 11.392 9.595 -1.145 1.00 84.1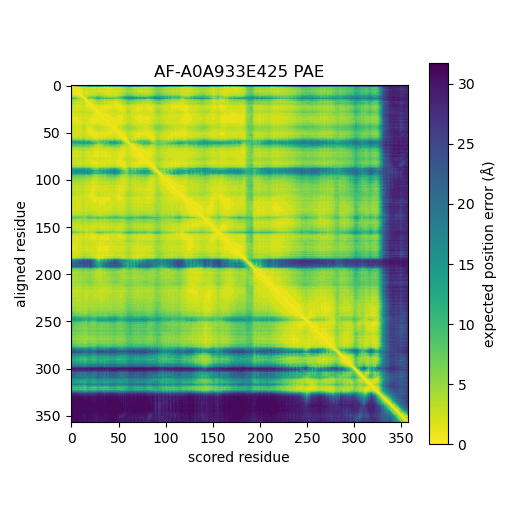2 100 ALA A O 1
ATOM 820 N N . ARG A 1 101 ? 11.293 8.706 0.927 1.00 84.44 101 ARG A N 1
ATOM 821 C CA . ARG A 1 101 ? 9.975 8.091 0.766 1.00 84.44 101 ARG A CA 1
ATOM 822 C C . ARG A 1 101 ? 8.891 9.165 0.679 1.00 84.44 101 ARG A C 1
ATOM 824 O O . ARG A 1 101 ? 8.095 9.115 -0.255 1.00 84.44 101 ARG A O 1
ATOM 831 N N . ASN A 1 102 ? 8.876 10.126 1.598 1.00 86.62 102 ASN A N 1
ATOM 832 C CA . ASN A 1 102 ? 7.874 11.191 1.658 1.00 86.62 102 ASN A CA 1
ATOM 833 C C . ASN A 1 102 ? 7.894 12.055 0.397 1.00 86.62 102 ASN A C 1
ATOM 835 O O . ASN A 1 102 ? 6.858 12.225 -0.236 1.00 86.62 102 ASN A O 1
ATOM 839 N N . PHE A 1 103 ? 9.070 12.504 -0.039 1.00 89.31 103 PHE A N 1
ATOM 840 C CA . PHE A 1 103 ? 9.227 13.259 -1.285 1.00 89.31 103 PHE A CA 1
ATOM 841 C C . PHE A 1 103 ? 8.735 12.498 -2.506 1.00 89.31 103 PHE A C 1
ATOM 843 O O . PHE A 1 103 ? 8.087 13.069 -3.379 1.00 89.31 103 PHE A O 1
ATOM 850 N N . ARG A 1 104 ? 9.023 11.195 -2.568 1.00 90.94 104 ARG A N 1
ATOM 851 C CA . ARG A 1 104 ? 8.566 10.350 -3.665 1.00 90.94 104 ARG A CA 1
ATOM 852 C C . ARG A 1 104 ? 7.044 10.232 -3.678 1.00 90.94 104 ARG A C 1
ATOM 854 O O . ARG A 1 104 ? 6.440 10.423 -4.725 1.00 90.94 104 ARG A O 1
ATOM 861 N N . HIS A 1 105 ? 6.425 9.952 -2.531 1.00 89.25 105 HIS A N 1
ATOM 862 C CA . HIS A 1 105 ? 4.965 9.891 -2.434 1.00 89.25 105 HIS A CA 1
ATOM 863 C C . HIS A 1 105 ? 4.312 11.240 -2.748 1.00 89.25 105 HIS A C 1
ATOM 865 O O . HIS A 1 105 ? 3.315 11.266 -3.463 1.00 89.25 105 HIS A O 1
ATOM 871 N N . GLN A 1 106 ? 4.900 12.343 -2.284 1.00 91.88 106 GLN A N 1
ATOM 872 C CA . GLN A 1 106 ? 4.433 13.687 -2.600 1.00 91.88 106 GLN A CA 1
ATOM 873 C C . GLN A 1 106 ? 4.503 13.958 -4.106 1.00 91.88 106 GLN A C 1
ATOM 875 O O . GLN A 1 106 ? 3.522 14.402 -4.685 1.00 91.88 106 GLN A O 1
ATOM 880 N N . PHE A 1 107 ? 5.620 13.633 -4.760 1.00 94.88 107 PHE A N 1
ATOM 881 C CA . PHE A 1 107 ? 5.752 13.797 -6.206 1.00 94.88 107 PHE A CA 1
ATOM 882 C C . PHE A 1 107 ? 4.725 12.961 -6.982 1.00 94.88 107 PHE A C 1
ATOM 884 O O . PHE A 1 107 ? 4.105 13.457 -7.918 1.00 94.88 107 PHE A O 1
ATOM 891 N N . PHE A 1 108 ? 4.497 11.710 -6.580 1.00 93.81 108 PHE A N 1
ATOM 892 C CA . PHE A 1 108 ? 3.491 10.869 -7.230 1.00 93.81 108 PHE A CA 1
ATOM 893 C C . PHE A 1 108 ? 2.080 11.441 -7.072 1.00 93.81 108 PHE A C 1
ATOM 895 O O . PHE A 1 108 ? 1.321 11.446 -8.037 1.00 93.81 108 PHE A O 1
ATOM 902 N N . ALA A 1 109 ? 1.751 11.955 -5.884 1.00 93.50 109 ALA A N 1
ATOM 903 C CA . ALA A 1 109 ? 0.475 12.609 -5.619 1.00 93.50 109 ALA A CA 1
ATOM 904 C C . ALA A 1 109 ? 0.317 13.915 -6.420 1.00 93.50 109 ALA A C 1
ATOM 906 O O . ALA A 1 109 ? -0.733 14.131 -7.013 1.00 93.50 109 ALA A O 1
ATOM 907 N N . GLU A 1 110 ? 1.364 14.746 -6.506 1.00 95.44 110 GLU A N 1
ATOM 908 C CA . GLU A 1 110 ? 1.385 15.969 -7.327 1.00 95.44 110 GLU A CA 1
ATOM 909 C C . GLU A 1 110 ? 1.040 15.656 -8.792 1.00 95.44 110 GLU A C 1
ATOM 911 O O . GLU A 1 110 ? 0.177 16.307 -9.386 1.00 95.44 110 GLU A O 1
ATOM 916 N N . ILE A 1 111 ? 1.673 14.627 -9.366 1.00 96.94 111 ILE A N 1
ATOM 917 C CA . ILE A 1 111 ? 1.405 14.215 -10.747 1.00 96.94 111 ILE A CA 1
ATOM 918 C C . ILE A 1 111 ? 0.006 13.622 -10.883 1.00 96.94 111 ILE A C 1
ATOM 920 O O . ILE A 1 111 ? -0.707 14.009 -11.807 1.00 96.94 111 ILE A O 1
ATOM 924 N N . ALA A 1 112 ? -0.412 12.754 -9.959 1.00 96.25 112 ALA A N 1
ATOM 925 C CA . ALA A 1 112 ? -1.746 12.167 -9.983 1.00 96.25 112 ALA A CA 1
ATOM 926 C C . ALA A 1 112 ? -2.840 13.242 -9.988 1.00 96.25 112 ALA A C 1
ATOM 928 O O . ALA A 1 112 ? -3.713 13.206 -10.846 1.00 96.25 112 ALA A O 1
ATOM 929 N N . VAL A 1 113 ? -2.735 14.254 -9.124 1.00 96.44 113 VAL A N 1
ATOM 930 C CA . VAL A 1 113 ? -3.671 15.386 -9.103 1.00 96.44 113 VAL A CA 1
ATOM 931 C C . VAL A 1 113 ? -3.605 16.184 -10.406 1.00 96.44 113 VAL A C 1
ATOM 933 O O . VAL A 1 113 ? -4.638 16.477 -10.998 1.00 96.44 113 VAL A O 1
ATOM 936 N N . SER A 1 114 ? -2.405 16.504 -10.903 1.00 96.88 114 SER A N 1
ATOM 937 C CA . SER A 1 114 ? -2.259 17.313 -12.124 1.00 96.88 114 SER A CA 1
ATOM 938 C C . SER A 1 114 ? -2.830 16.653 -13.384 1.00 96.88 114 SER A C 1
ATOM 940 O O . SER A 1 114 ? -3.237 17.355 -14.307 1.00 96.88 114 SER A O 1
ATOM 942 N N . GLN A 1 115 ? -2.833 15.318 -13.432 1.00 97.19 115 GLN A N 1
ATOM 943 C CA . GLN A 1 115 ? -3.300 14.535 -14.577 1.00 97.19 115 GLN A CA 1
ATOM 944 C C . GLN A 1 115 ? -4.719 13.983 -14.381 1.00 97.19 115 GLN A C 1
ATOM 946 O O . GLN A 1 115 ? -5.226 13.299 -15.274 1.00 97.19 115 GLN A O 1
ATOM 951 N N . ASP A 1 116 ? -5.364 14.283 -13.246 1.00 96.38 116 ASP A N 1
ATOM 952 C CA . ASP A 1 116 ? -6.661 13.713 -12.856 1.00 96.38 116 ASP A CA 1
ATOM 953 C C . ASP A 1 116 ? -6.617 12.167 -12.851 1.00 96.38 116 ASP A C 1
ATOM 955 O O . ASP A 1 116 ? -7.456 11.456 -13.412 1.00 96.38 116 ASP A O 1
ATOM 959 N N . ALA A 1 117 ? -5.528 11.633 -12.293 1.00 97.06 117 ALA A N 1
ATOM 960 C CA . ALA A 1 117 ? -5.255 10.209 -12.247 1.00 97.06 117 ALA A CA 1
ATOM 961 C C . ALA A 1 117 ? -6.045 9.518 -11.137 1.00 97.06 117 ALA A C 1
ATOM 963 O O . ALA A 1 117 ? -6.138 9.993 -10.008 1.00 97.06 117 ALA A O 1
ATOM 964 N N . HIS A 1 118 ? -6.552 8.331 -11.450 1.00 96.94 118 HIS A N 1
ATOM 965 C CA . HIS A 1 118 ? -7.393 7.552 -10.548 1.00 96.94 118 HIS A CA 1
ATOM 966 C C . HIS A 1 118 ? -6.557 6.645 -9.643 1.00 96.94 118 HIS A C 1
ATOM 968 O O . HIS A 1 118 ? -6.982 6.301 -8.540 1.00 96.94 118 HIS A O 1
ATOM 974 N N . ALA A 1 119 ? -5.368 6.243 -10.105 1.00 97.25 119 ALA A N 1
ATOM 975 C CA . ALA A 1 119 ? -4.485 5.354 -9.367 1.00 97.25 119 ALA A CA 1
ATOM 976 C C . ALA A 1 119 ? -3.000 5.685 -9.559 1.00 97.25 119 ALA A C 1
ATOM 978 O O . ALA A 1 119 ? -2.565 6.086 -10.638 1.00 97.25 119 ALA A O 1
ATOM 979 N N . ILE A 1 120 ? -2.211 5.424 -8.518 1.00 97.94 120 ILE A N 1
ATOM 980 C CA . ILE A 1 120 ? -0.750 5.351 -8.560 1.00 97.94 120 ILE A CA 1
ATOM 981 C C . ILE A 1 120 ? -0.362 3.878 -8.420 1.00 97.94 120 ILE A C 1
ATOM 983 O O . ILE A 1 120 ? -0.725 3.245 -7.434 1.00 97.94 120 ILE A O 1
ATOM 987 N N . ALA A 1 121 ? 0.389 3.316 -9.364 1.00 97.94 121 ALA A N 1
ATOM 988 C CA . ALA A 1 121 ? 0.870 1.940 -9.309 1.00 97.94 121 ALA A CA 1
ATOM 989 C C . ALA A 1 121 ? 2.356 1.873 -8.945 1.00 97.94 121 ALA A C 1
ATOM 991 O O . ALA A 1 121 ? 3.190 2.583 -9.510 1.00 97.94 121 ALA A O 1
ATOM 992 N N . THR A 1 122 ? 2.697 0.967 -8.029 1.00 97.12 122 THR A N 1
ATOM 993 C CA . THR A 1 122 ? 4.085 0.676 -7.637 1.00 97.12 122 THR A CA 1
ATOM 994 C C . THR A 1 122 ? 4.416 -0.796 -7.848 1.00 97.12 122 THR A C 1
ATOM 996 O O . THR A 1 122 ? 3.536 -1.655 -7.804 1.00 97.12 122 THR A O 1
ATOM 999 N N . ALA A 1 123 ? 5.697 -1.091 -8.057 1.00 96.75 123 ALA A N 1
ATOM 1000 C CA . ALA A 1 123 ? 6.174 -2.431 -8.390 1.00 96.75 123 ALA A CA 1
ATOM 1001 C C . ALA A 1 123 ? 6.495 -3.303 -7.166 1.00 96.75 123 ALA A C 1
ATOM 1003 O O . ALA A 1 123 ? 7.295 -4.226 -7.275 1.00 96.75 123 ALA A O 1
ATOM 1004 N N . HIS A 1 124 ? 5.893 -3.004 -6.009 1.00 96.25 124 HIS A N 1
ATOM 1005 C CA . HIS A 1 124 ? 6.090 -3.824 -4.816 1.00 96.25 124 HIS A CA 1
ATOM 1006 C C . HIS A 1 124 ? 5.605 -5.251 -5.075 1.00 96.25 124 HIS A C 1
ATOM 1008 O O . HIS A 1 124 ? 4.494 -5.446 -5.580 1.00 96.25 124 HIS A O 1
ATOM 1014 N N . HIS A 1 125 ? 6.435 -6.219 -4.704 1.00 96.31 125 HIS A N 1
ATOM 1015 C CA . HIS A 1 125 ? 6.235 -7.632 -5.006 1.00 96.31 125 HIS A CA 1
ATOM 1016 C C . HIS A 1 125 ? 6.192 -8.509 -3.743 1.00 96.31 125 HIS A C 1
ATOM 1018 O O . HIS A 1 125 ? 6.284 -8.011 -2.619 1.00 96.31 125 HIS A O 1
ATOM 1024 N N . ALA A 1 126 ? 6.030 -9.825 -3.904 1.00 96.19 126 ALA A N 1
ATOM 1025 C CA . ALA A 1 126 ? 5.855 -10.761 -2.788 1.00 96.19 126 ALA A CA 1
ATOM 1026 C C . ALA A 1 126 ? 7.027 -10.739 -1.794 1.00 96.19 126 ALA A C 1
ATOM 1028 O O . ALA A 1 126 ? 6.817 -10.762 -0.584 1.00 96.19 126 ALA A O 1
ATOM 1029 N N . ASP A 1 127 ? 8.268 -10.646 -2.270 1.00 94.88 127 ASP A N 1
ATOM 1030 C CA . ASP A 1 127 ? 9.419 -10.548 -1.369 1.00 94.88 127 ASP A CA 1
ATOM 1031 C C . ASP A 1 127 ? 9.435 -9.223 -0.573 1.00 94.88 127 ASP A C 1
ATOM 1033 O O . A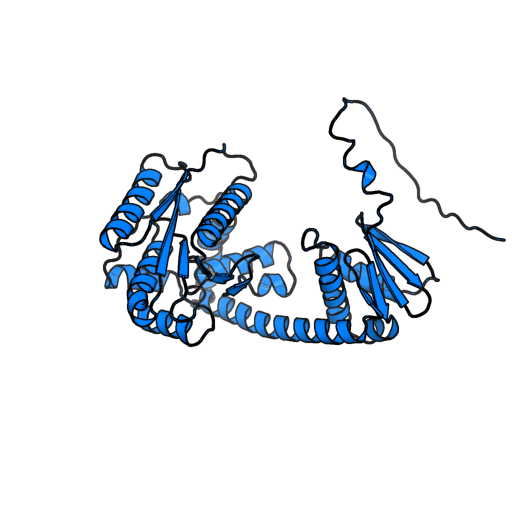SP A 1 127 ? 9.724 -9.254 0.622 1.00 94.88 127 ASP A O 1
ATOM 1037 N N . ASP A 1 128 ? 9.008 -8.086 -1.150 1.00 94.69 128 ASP A N 1
ATOM 1038 C CA . ASP A 1 128 ? 8.833 -6.832 -0.389 1.00 94.69 128 ASP A CA 1
ATOM 1039 C C . ASP A 1 128 ? 7.749 -6.968 0.690 1.00 94.69 128 ASP A C 1
ATOM 1041 O O . ASP A 1 128 ? 7.833 -6.367 1.772 1.00 94.69 128 ASP A O 1
ATOM 1045 N N . GLN A 1 129 ? 6.705 -7.748 0.393 1.00 96.00 129 GLN A N 1
ATOM 1046 C CA . GLN A 1 129 ? 5.636 -8.046 1.336 1.00 96.00 129 GLN A CA 1
ATOM 1047 C C . GLN A 1 129 ? 6.173 -8.830 2.530 1.00 96.00 129 GLN A C 1
ATOM 1049 O O . GLN A 1 129 ? 5.924 -8.457 3.678 1.00 96.00 129 GLN A O 1
ATOM 1054 N N . VAL A 1 130 ? 6.974 -9.862 2.269 1.00 95.94 130 VAL A N 1
ATOM 1055 C CA . VAL A 1 130 ? 7.639 -10.641 3.315 1.00 95.94 130 VAL A CA 1
ATOM 1056 C C . VAL A 1 130 ? 8.593 -9.786 4.139 1.00 95.94 130 VAL A C 1
ATOM 1058 O O . VAL A 1 130 ? 8.539 -9.828 5.369 1.00 95.94 130 VAL A O 1
ATOM 1061 N N . GLU A 1 131 ? 9.416 -8.959 3.496 1.00 94.12 131 GLU A N 1
ATOM 1062 C CA . GLU A 1 131 ? 10.288 -8.017 4.200 1.00 94.12 131 GLU A CA 1
ATOM 1063 C C . GLU A 1 131 ? 9.494 -7.093 5.125 1.00 94.12 131 GLU A C 1
ATOM 1065 O O . GLU A 1 131 ? 9.901 -6.842 6.260 1.00 94.12 131 GLU A O 1
ATOM 1070 N N . THR A 1 132 ? 8.343 -6.602 4.665 1.00 93.69 132 THR A N 1
ATOM 1071 C CA . THR A 1 132 ? 7.477 -5.720 5.450 1.00 93.69 132 THR A CA 1
ATOM 1072 C C . THR A 1 132 ? 6.863 -6.444 6.648 1.00 93.69 132 THR A C 1
ATOM 1074 O O . THR A 1 132 ? 6.920 -5.917 7.760 1.00 93.69 132 THR A O 1
ATOM 1077 N N . ILE A 1 133 ? 6.345 -7.660 6.456 1.00 95.38 133 ILE A N 1
ATOM 1078 C CA . ILE A 1 133 ? 5.788 -8.486 7.540 1.00 95.38 133 ILE A CA 1
ATOM 1079 C C . ILE A 1 133 ? 6.860 -8.768 8.603 1.00 95.38 133 ILE A C 1
ATOM 1081 O O . ILE A 1 133 ? 6.628 -8.548 9.793 1.00 95.38 133 ILE A O 1
ATOM 1085 N N . LEU A 1 134 ? 8.057 -9.192 8.188 1.00 94.88 134 LEU A N 1
ATOM 1086 C CA . LEU A 1 134 ? 9.156 -9.505 9.105 1.00 94.88 134 LEU A CA 1
ATOM 1087 C C . LEU A 1 134 ? 9.680 -8.260 9.831 1.00 94.88 134 LEU A C 1
ATOM 1089 O O . LEU A 1 134 ? 9.970 -8.320 11.025 1.00 94.88 134 LEU A O 1
ATOM 1093 N N . LEU A 1 135 ? 9.754 -7.110 9.155 1.00 91.75 135 LEU A N 1
ATOM 1094 C CA . LEU A 1 135 ? 10.104 -5.847 9.806 1.00 91.75 135 LEU A CA 1
ATOM 1095 C C . LEU A 1 135 ? 9.105 -5.458 10.895 1.00 91.75 135 LEU A C 1
ATOM 1097 O O . LEU A 1 135 ? 9.526 -5.004 11.961 1.00 91.75 135 LEU A O 1
ATOM 1101 N N . HIS A 1 136 ? 7.803 -5.602 10.637 1.00 91.31 136 HIS A N 1
ATOM 1102 C CA . HIS A 1 136 ? 6.782 -5.322 11.643 1.00 91.31 136 HIS A CA 1
ATOM 1103 C C . HIS A 1 136 ? 6.857 -6.311 12.805 1.00 91.31 136 HIS A C 1
ATOM 1105 O O . HIS A 1 136 ? 6.783 -5.887 13.957 1.00 91.31 136 HIS A O 1
ATOM 1111 N N . LEU A 1 137 ? 7.091 -7.595 12.522 1.00 92.25 137 LEU A N 1
ATOM 1112 C CA . LEU A 1 137 ? 7.290 -8.615 13.549 1.00 92.25 137 LEU A CA 1
ATOM 1113 C C . LEU A 1 137 ? 8.466 -8.262 14.476 1.00 92.25 137 LEU A C 1
ATOM 1115 O O . LEU A 1 137 ? 8.299 -8.240 15.692 1.00 92.25 137 LEU A O 1
ATOM 1119 N N . ILE A 1 138 ? 9.629 -7.912 13.915 1.00 91.00 138 ILE A N 1
ATOM 1120 C CA . ILE A 1 138 ? 10.838 -7.553 14.682 1.00 91.00 138 ILE A CA 1
ATOM 1121 C C . ILE A 1 138 ? 10.630 -6.285 15.524 1.00 91.00 138 ILE A C 1
ATOM 1123 O O . ILE A 1 138 ? 11.194 -6.162 16.609 1.00 91.00 138 ILE A O 1
ATOM 1127 N N . ARG A 1 139 ? 9.842 -5.320 15.034 1.00 86.25 139 ARG A N 1
ATOM 1128 C CA . ARG A 1 139 ? 9.544 -4.073 15.761 1.00 86.25 139 ARG A CA 1
ATOM 1129 C C . ARG A 1 139 ? 8.544 -4.260 16.907 1.00 86.25 139 ARG A C 1
ATOM 1131 O O . ARG A 1 139 ? 8.411 -3.346 17.713 1.00 86.25 139 ARG A O 1
ATOM 1138 N N . GLY A 1 140 ? 7.875 -5.410 16.976 1.00 84.19 140 GLY A N 1
ATOM 1139 C CA . GLY A 1 140 ? 6.690 -5.604 17.800 1.00 84.19 140 GLY A CA 1
ATOM 1140 C C . GLY A 1 140 ? 5.476 -4.983 17.114 1.00 84.19 140 GLY A C 1
ATOM 1141 O O . GLY A 1 140 ? 5.413 -3.775 16.888 1.00 84.19 140 GLY A O 1
ATOM 1142 N N . THR A 1 141 ? 4.504 -5.813 16.748 1.00 85.06 141 THR A N 1
ATOM 1143 C CA . THR A 1 141 ? 3.289 -5.355 16.074 1.00 85.06 141 THR A CA 1
ATOM 1144 C C . THR A 1 141 ? 2.078 -6.183 16.490 1.00 85.06 141 THR A C 1
ATOM 1146 O O . THR A 1 141 ? 2.217 -7.319 16.941 1.00 85.06 141 THR A O 1
ATOM 1149 N N . GLY A 1 142 ? 0.888 -5.607 16.326 1.00 85.62 142 GLY A N 1
ATOM 1150 C CA . GLY A 1 142 ? -0.374 -6.335 16.413 1.00 85.62 142 GLY A CA 1
ATOM 1151 C C . GLY A 1 142 ? -0.780 -6.938 15.066 1.00 85.62 142 GLY A C 1
ATOM 1152 O O . GLY A 1 142 ? -0.022 -6.925 14.096 1.00 85.62 142 GLY A O 1
ATOM 1153 N N . LEU A 1 143 ? -2.027 -7.411 14.978 1.00 89.69 143 LEU A N 1
ATOM 1154 C CA . LEU A 1 143 ? -2.565 -8.060 13.774 1.00 89.69 143 LEU A CA 1
ATOM 1155 C C . LEU A 1 143 ? -2.363 -7.229 12.495 1.00 89.69 143 LEU A C 1
ATOM 1157 O O . LEU A 1 143 ? -2.002 -7.777 11.458 1.00 89.69 143 LEU A O 1
ATOM 1161 N N . GLN A 1 144 ? -2.558 -5.909 12.575 1.00 88.31 144 GLN A N 1
ATOM 1162 C CA . GLN A 1 144 ? -2.471 -5.011 11.420 1.00 88.31 144 GLN A CA 1
ATOM 1163 C C . GLN A 1 144 ? -1.085 -5.018 10.760 1.00 88.31 144 GLN A C 1
ATOM 1165 O O . GLN A 1 144 ? -1.000 -5.077 9.540 1.00 88.31 144 GLN A O 1
ATOM 1170 N N . GLY A 1 145 ? 0.012 -5.007 11.527 1.00 89.56 145 GLY A N 1
ATOM 1171 C CA . GLY A 1 145 ? 1.349 -5.018 10.923 1.00 89.56 145 GLY A CA 1
ATOM 1172 C C . GLY A 1 145 ? 1.703 -6.359 10.282 1.00 89.56 145 GLY A C 1
ATOM 1173 O O . GLY A 1 145 ? 2.433 -6.385 9.290 1.00 89.56 145 GLY A O 1
ATOM 1174 N N . LEU A 1 146 ? 1.145 -7.461 10.796 1.00 94.81 146 LEU A N 1
ATOM 1175 C CA . LEU A 1 146 ? 1.322 -8.802 10.225 1.00 94.81 146 LEU A CA 1
ATOM 1176 C C . LEU A 1 146 ? 0.519 -9.028 8.936 1.00 94.81 146 LEU A C 1
ATOM 1178 O O . LEU A 1 146 ? 0.844 -9.944 8.185 1.00 94.81 146 LEU A O 1
ATOM 1182 N N . CYS A 1 147 ? -0.479 -8.187 8.647 1.00 95.94 147 CYS A N 1
ATOM 1183 C CA . CYS A 1 147 ? -1.189 -8.195 7.363 1.00 95.94 147 CYS A CA 1
ATOM 1184 C C . CYS A 1 147 ? -0.270 -7.795 6.187 1.00 95.94 147 CYS A C 1
ATOM 1186 O O . CYS A 1 147 ? -0.553 -8.130 5.039 1.00 95.94 147 CYS A O 1
ATOM 1188 N N . GLY A 1 148 ? 0.839 -7.095 6.460 1.00 95.00 148 GLY A N 1
ATOM 1189 C CA . GLY A 1 148 ? 1.738 -6.564 5.435 1.00 95.00 148 GLY A CA 1
ATOM 1190 C C . GLY A 1 148 ? 1.170 -5.323 4.738 1.00 95.00 148 GLY A C 1
ATOM 1191 O O . GLY A 1 148 ? 0.364 -4.588 5.302 1.00 95.00 148 GLY A O 1
ATOM 1192 N N . MET A 1 149 ? 1.632 -5.046 3.519 1.00 94.88 149 MET A N 1
ATOM 1193 C CA . MET A 1 149 ? 1.102 -3.965 2.687 1.00 94.88 149 MET A CA 1
ATOM 1194 C C . MET A 1 149 ? -0.255 -4.366 2.088 1.00 94.88 149 MET A C 1
ATOM 1196 O O . MET A 1 149 ? -0.399 -5.501 1.631 1.00 94.88 149 MET A O 1
ATOM 1200 N N . PRO A 1 150 ? -1.238 -3.454 2.019 1.00 93.56 150 PRO A N 1
ATOM 1201 C CA . PRO A 1 150 ? -2.465 -3.703 1.277 1.00 93.56 150 PRO A CA 1
ATOM 1202 C C . PRO A 1 150 ? -2.212 -3.612 -0.235 1.00 93.56 150 PRO A C 1
ATOM 1204 O O . PRO A 1 150 ? -1.413 -2.795 -0.709 1.00 93.56 150 PRO A O 1
ATOM 1207 N N . MET A 1 151 ? -2.924 -4.427 -1.016 1.00 93.62 151 MET A N 1
ATOM 1208 C CA . MET A 1 151 ? -2.849 -4.380 -2.483 1.00 93.62 151 MET A CA 1
ATOM 1209 C C . MET A 1 151 ? -3.422 -3.070 -3.048 1.00 93.62 151 MET A C 1
ATOM 1211 O O . MET A 1 151 ? -2.928 -2.574 -4.058 1.00 93.62 151 MET A O 1
ATOM 1215 N N . CYS A 1 152 ? -4.426 -2.506 -2.371 1.00 94.12 152 CYS A N 1
ATOM 1216 C CA . CYS A 1 152 ? -5.043 -1.219 -2.669 1.00 94.12 152 CYS A CA 1
ATOM 1217 C C . CYS A 1 152 ? -5.127 -0.388 -1.391 1.00 94.12 152 CYS A C 1
ATOM 1219 O O . CYS A 1 152 ? -5.622 -0.868 -0.375 1.00 94.12 152 CYS A O 1
ATOM 1221 N N . GLU A 1 153 ? -4.678 0.856 -1.453 1.00 92.31 153 GLU A N 1
ATOM 1222 C CA . GLU A 1 153 ? -4.687 1.797 -0.339 1.00 92.31 153 GLU A CA 1
ATOM 1223 C C . GLU A 1 153 ? -5.352 3.097 -0.808 1.00 92.31 153 GLU A C 1
ATOM 1225 O O . GLU A 1 153 ? -4.886 3.677 -1.793 1.00 92.31 153 GLU A O 1
ATOM 1230 N N . PRO A 1 154 ? -6.456 3.541 -0.183 1.00 91.62 154 PRO A N 1
ATOM 1231 C CA . PRO A 1 154 ? -7.077 4.809 -0.545 1.00 91.62 154 PRO A CA 1
ATOM 1232 C C . PRO A 1 154 ? -6.127 5.965 -0.220 1.00 91.62 154 PRO A C 1
ATOM 1234 O O . PRO A 1 154 ? -5.461 5.961 0.815 1.00 91.62 154 PRO A O 1
ATOM 1237 N N . LEU A 1 155 ? -6.065 6.951 -1.110 1.00 89.19 155 LEU A N 1
ATOM 1238 C CA . LEU A 1 155 ? -5.361 8.211 -0.883 1.00 89.19 155 LEU A CA 1
ATOM 1239 C C . LEU A 1 155 ? -6.390 9.336 -0.736 1.00 89.19 155 LEU A C 1
ATOM 1241 O O . LEU A 1 155 ? -7.578 9.124 -0.975 1.00 89.19 155 LEU A O 1
ATOM 1245 N N . SER A 1 156 ? -5.944 10.536 -0.352 1.00 84.00 156 SER A N 1
ATOM 1246 C CA . SER A 1 156 ? -6.822 11.716 -0.349 1.00 84.00 156 SER A CA 1
ATOM 1247 C C . SER A 1 156 ? -7.434 11.962 -1.730 1.00 84.00 156 SER A C 1
ATOM 1249 O O . SER A 1 156 ? -8.602 12.310 -1.822 1.00 84.00 156 SER A O 1
ATOM 1251 N N . GLU A 1 157 ? -6.650 11.713 -2.782 1.00 86.06 157 GLU A N 1
ATOM 1252 C CA . GLU A 1 157 ? -7.060 11.771 -4.182 1.00 86.06 157 GLU A CA 1
ATOM 1253 C C . GLU A 1 157 ? -6.672 10.446 -4.857 1.00 86.06 157 GLU A C 1
ATOM 1255 O O . GLU A 1 157 ? -5.489 10.104 -4.952 1.00 86.06 157 GLU A O 1
ATOM 1260 N N . GLY A 1 158 ? -7.666 9.663 -5.283 1.00 91.88 158 GLY A N 1
ATOM 1261 C CA . GLY A 1 158 ? -7.455 8.357 -5.914 1.00 91.88 158 GLY A CA 1
ATOM 1262 C C . GLY A 1 158 ? -6.987 7.252 -4.952 1.00 91.88 158 GLY A C 1
ATOM 1263 O O . GLY A 1 158 ? -7.425 7.152 -3.804 1.00 91.88 158 GLY A O 1
ATOM 1264 N N . LYS A 1 159 ? -6.127 6.351 -5.442 1.00 95.44 159 LYS A N 1
ATOM 1265 C CA . LYS A 1 159 ? -5.643 5.166 -4.703 1.00 95.44 159 LYS A CA 1
ATOM 1266 C C . LYS A 1 159 ? -4.216 4.774 -5.087 1.00 95.44 159 LYS A C 1
ATOM 1268 O O . LYS A 1 159 ? -3.789 4.961 -6.222 1.00 95.44 159 LYS A O 1
ATOM 1273 N N . LEU A 1 160 ? -3.488 4.163 -4.159 1.00 96.06 160 LEU A N 1
ATOM 1274 C CA . LEU A 1 160 ? -2.207 3.503 -4.399 1.00 96.06 160 LEU A CA 1
ATOM 1275 C C . LEU A 1 160 ? -2.433 1.999 -4.578 1.00 96.06 160 LEU A C 1
ATOM 1277 O O . LEU A 1 160 ? -2.986 1.340 -3.699 1.00 96.06 160 LEU A O 1
ATOM 1281 N N . ILE A 1 161 ? -1.970 1.447 -5.697 1.00 97.00 161 ILE A N 1
ATOM 1282 C CA . ILE A 1 161 ? -2.104 0.029 -6.030 1.00 97.00 161 ILE A CA 1
ATOM 1283 C C . ILE A 1 161 ? -0.743 -0.665 -6.158 1.00 97.00 161 ILE A C 1
ATOM 1285 O O . ILE A 1 161 ? 0.263 -0.087 -6.587 1.00 97.00 161 ILE A O 1
ATOM 1289 N N . ARG A 1 162 ? -0.718 -1.944 -5.779 1.00 96.50 162 ARG A N 1
ATOM 1290 C CA . ARG A 1 162 ? 0.458 -2.826 -5.800 1.00 96.50 162 ARG A CA 1
ATOM 1291 C C . ARG A 1 162 ? 0.104 -4.128 -6.533 1.00 96.50 162 ARG A C 1
ATOM 1293 O O . ARG A 1 162 ? -0.037 -5.169 -5.900 1.00 96.50 162 ARG A O 1
ATOM 1300 N N . PRO A 1 163 ? -0.093 -4.101 -7.861 1.00 96.25 163 PRO A N 1
ATOM 1301 C CA . PRO A 1 163 ? -0.632 -5.250 -8.597 1.00 96.25 163 PRO A CA 1
ATOM 1302 C C . PRO A 1 163 ? 0.316 -6.463 -8.649 1.00 96.25 163 PRO A C 1
ATOM 1304 O O . PRO A 1 163 ? -0.110 -7.554 -9.018 1.00 96.25 163 PRO A O 1
ATOM 1307 N N . LEU A 1 164 ? 1.591 -6.290 -8.280 1.00 96.56 164 LEU A N 1
ATOM 1308 C CA . LEU A 1 164 ? 2.603 -7.351 -8.256 1.00 96.56 164 LEU A CA 1
ATOM 1309 C C . LEU A 1 164 ? 2.800 -7.978 -6.869 1.00 96.56 164 LEU A C 1
ATOM 1311 O O . LEU A 1 164 ? 3.660 -8.838 -6.727 1.00 96.56 164 LEU A O 1
ATOM 1315 N N . LEU A 1 165 ? 2.005 -7.606 -5.858 1.00 94.44 165 LEU A N 1
ATOM 1316 C CA . LEU A 1 165 ? 2.242 -7.993 -4.458 1.00 94.44 165 LEU A CA 1
ATOM 1317 C C . LEU A 1 165 ? 2.219 -9.509 -4.197 1.00 94.44 165 LEU A C 1
ATOM 1319 O O . LEU A 1 165 ? 2.773 -9.975 -3.208 1.00 94.44 165 LEU A O 1
ATOM 1323 N N . ASP A 1 166 ? 1.606 -10.268 -5.105 1.00 92.62 166 ASP A N 1
ATOM 1324 C CA . ASP A 1 166 ? 1.514 -11.732 -5.070 1.00 92.62 166 ASP A CA 1
ATOM 1325 C C . ASP A 1 166 ? 2.521 -12.436 -5.992 1.00 92.62 166 ASP A C 1
ATOM 1327 O O . ASP A 1 166 ? 2.517 -13.660 -6.124 1.00 92.62 166 ASP A O 1
ATOM 1331 N N . VAL A 1 167 ? 3.369 -11.669 -6.670 1.00 95.19 167 VAL A N 1
ATOM 1332 C CA . VAL A 1 167 ? 4.341 -12.157 -7.646 1.00 95.19 167 VAL A CA 1
ATOM 1333 C C . VAL A 1 167 ? 5.709 -12.182 -6.983 1.00 95.19 167 VAL A C 1
ATOM 1335 O O . VAL A 1 167 ? 6.128 -11.180 -6.415 1.00 95.19 167 VAL A O 1
ATOM 1338 N N . SER A 1 168 ? 6.416 -13.311 -7.033 1.00 93.94 168 SER A N 1
ATOM 1339 C CA . SER A 1 168 ? 7.780 -13.375 -6.499 1.00 93.94 168 SER A CA 1
ATOM 1340 C C . SER A 1 168 ? 8.773 -12.689 -7.427 1.00 93.94 168 SER A C 1
ATOM 1342 O O . SER A 1 168 ? 8.563 -12.621 -8.645 1.00 93.94 168 SER A O 1
ATOM 1344 N N . ARG A 1 169 ? 9.883 -12.213 -6.864 1.00 93.12 169 ARG A N 1
ATOM 1345 C CA . ARG A 1 169 ? 10.947 -11.582 -7.649 1.00 93.12 169 ARG A CA 1
ATOM 1346 C C . ARG A 1 169 ? 11.489 -12.510 -8.738 1.00 93.12 169 ARG A C 1
ATOM 1348 O O . ARG A 1 169 ? 11.717 -12.068 -9.860 1.00 93.12 169 ARG A O 1
ATOM 1355 N N . GLU A 1 170 ? 11.597 -13.808 -8.465 1.00 92.75 170 GLU A N 1
ATOM 1356 C CA . GLU A 1 170 ? 12.065 -14.795 -9.446 1.00 92.75 170 GLU A CA 1
ATOM 1357 C C . GLU A 1 170 ? 11.137 -14.873 -10.672 1.00 92.75 170 GLU A C 1
ATOM 1359 O O . GLU A 1 170 ? 11.596 -15.077 -11.798 1.00 92.75 170 GLU A O 1
ATOM 1364 N N . VAL A 1 171 ? 9.824 -14.682 -10.489 1.00 95.50 171 VAL A N 1
ATOM 1365 C CA . VAL A 1 171 ? 8.867 -14.622 -11.606 1.00 95.50 171 VAL A CA 1
ATOM 1366 C C . VAL A 1 171 ? 9.066 -13.345 -12.429 1.00 95.50 171 VAL A C 1
ATOM 1368 O O . VAL A 1 171 ? 8.963 -13.402 -13.657 1.00 95.50 171 VAL A O 1
ATOM 1371 N N . LEU A 1 172 ? 9.383 -12.214 -11.787 1.00 96.50 172 LEU A N 1
ATOM 1372 C CA . LEU A 1 172 ? 9.703 -10.958 -12.478 1.00 96.50 172 LEU A CA 1
ATOM 1373 C C . LEU A 1 172 ? 10.981 -11.095 -13.317 1.00 96.50 172 LEU A C 1
ATOM 1375 O O . LEU A 1 172 ? 10.985 -10.709 -14.485 1.00 96.50 172 LEU A O 1
ATOM 1379 N N . GLU A 1 173 ? 12.029 -11.715 -12.768 1.00 95.44 173 GLU A N 1
ATOM 1380 C CA . GLU A 1 173 ? 13.290 -11.995 -13.471 1.00 95.44 173 GLU A CA 1
ATOM 1381 C C . GLU A 1 173 ? 13.071 -12.887 -14.701 1.00 95.44 173 GLU A C 1
ATOM 1383 O O . GLU A 1 173 ? 13.549 -12.589 -15.801 1.00 95.44 173 GLU A O 1
ATOM 1388 N N . GLN A 1 174 ? 12.300 -13.969 -14.541 1.00 96.25 174 GLN A N 1
ATOM 1389 C CA . GLN A 1 174 ? 11.953 -14.865 -15.645 1.00 96.25 174 GLN A CA 1
ATOM 1390 C C . GLN A 1 174 ? 11.168 -14.140 -16.737 1.00 96.25 174 GLN A C 1
ATOM 1392 O O . GLN A 1 174 ? 11.472 -14.310 -17.918 1.00 96.25 174 GLN A O 1
ATOM 1397 N N . TYR A 1 175 ? 10.182 -13.327 -16.355 1.00 97.25 175 TYR A N 1
ATOM 1398 C CA . TYR A 1 175 ? 9.379 -12.561 -17.301 1.00 97.25 175 TYR A CA 1
ATOM 1399 C C . TYR A 1 175 ? 10.221 -11.531 -18.058 1.00 97.25 175 TYR A C 1
ATOM 1401 O O . TYR A 1 175 ? 10.149 -11.467 -19.284 1.00 97.25 175 TYR A O 1
ATOM 1409 N N . ALA A 1 176 ? 11.066 -10.771 -17.356 1.00 96.25 176 ALA A N 1
ATOM 1410 C CA . ALA A 1 176 ? 11.944 -9.787 -17.977 1.00 96.25 176 ALA A CA 1
ATOM 1411 C C . ALA A 1 176 ? 12.875 -10.430 -19.013 1.00 96.25 176 ALA A C 1
ATOM 1413 O O . ALA A 1 176 ? 13.043 -9.896 -20.107 1.00 96.25 176 ALA A O 1
ATOM 1414 N N . LYS A 1 177 ? 13.415 -11.618 -18.709 1.00 95.50 177 LYS A N 1
ATOM 1415 C CA . LYS A 1 177 ? 14.226 -12.395 -19.652 1.00 95.50 177 LYS A CA 1
ATOM 1416 C C . LYS A 1 177 ? 13.417 -12.893 -20.853 1.00 95.50 177 LYS A C 1
ATOM 1418 O O . LYS A 1 177 ? 13.905 -12.826 -21.976 1.00 95.50 177 LYS A O 1
ATOM 1423 N N . GLN A 1 178 ? 12.210 -13.412 -20.627 1.00 96.38 178 GLN A N 1
ATOM 1424 C CA . GLN A 1 178 ? 11.345 -13.952 -21.685 1.00 96.38 178 GLN A CA 1
ATOM 1425 C C . GLN A 1 178 ? 10.891 -12.874 -22.672 1.00 96.38 178 GLN A C 1
ATOM 1427 O O . GLN A 1 178 ? 10.881 -13.104 -23.877 1.00 96.38 178 GLN A O 1
ATOM 1432 N N . GLU A 1 179 ? 10.548 -11.695 -22.162 1.00 96.50 179 GLU A N 1
ATOM 1433 C CA . GLU A 1 179 ? 9.982 -10.590 -22.943 1.00 96.50 179 GLU A CA 1
ATOM 1434 C C . GLU A 1 179 ? 11.043 -9.549 -23.332 1.00 96.50 179 GLU A C 1
ATOM 1436 O O . GLU A 1 179 ? 10.723 -8.520 -23.918 1.00 96.50 179 GLU A O 1
ATOM 1441 N N . SER A 1 180 ? 12.318 -9.821 -23.024 1.00 95.88 180 SER A N 1
ATOM 1442 C CA . SER A 1 180 ? 13.453 -8.927 -23.294 1.00 95.88 180 SER A CA 1
ATOM 1443 C C . SER A 1 180 ? 13.239 -7.507 -22.751 1.00 95.88 180 SER A C 1
ATOM 1445 O O . SER A 1 180 ? 13.520 -6.516 -23.424 1.00 95.88 180 SER A O 1
ATOM 1447 N N . VAL A 1 181 ? 12.719 -7.403 -21.525 1.00 95.88 181 VAL A N 1
ATOM 1448 C CA . VAL A 1 181 ? 12.528 -6.118 -20.846 1.00 95.88 181 VAL A CA 1
ATOM 1449 C C . VAL A 1 181 ? 13.893 -5.559 -20.459 1.00 95.88 181 VAL A C 1
ATOM 1451 O O . VAL A 1 181 ? 14.625 -6.180 -19.691 1.00 95.88 181 VAL A O 1
ATOM 1454 N N . THR A 1 182 ? 14.227 -4.373 -20.963 1.00 94.69 182 THR A N 1
ATOM 1455 C CA . THR A 1 182 ? 15.442 -3.651 -20.568 1.00 94.69 182 THR A CA 1
ATOM 1456 C C . THR A 1 182 ? 15.246 -2.985 -19.207 1.00 94.69 182 THR A C 1
ATOM 1458 O O . THR A 1 182 ? 14.266 -2.272 -18.998 1.00 94.69 182 THR A O 1
ATOM 1461 N N . PHE A 1 183 ? 16.195 -3.184 -18.297 1.00 93.94 183 PHE A N 1
ATOM 1462 C CA . PHE A 1 183 ? 16.248 -2.557 -16.977 1.00 93.94 183 PHE A CA 1
ATOM 1463 C C . PHE A 1 183 ? 17.706 -2.313 -16.576 1.00 93.94 183 PHE A C 1
ATOM 1465 O O . PHE A 1 183 ? 18.608 -2.974 -17.097 1.00 93.94 183 PHE A O 1
ATOM 1472 N N . GLN A 1 184 ? 17.933 -1.381 -15.652 1.00 88.56 184 GLN A N 1
ATOM 1473 C CA . GLN A 1 184 ? 19.242 -1.196 -15.032 1.00 88.56 184 GLN A CA 1
ATOM 1474 C C . GLN A 1 184 ? 19.421 -2.151 -13.851 1.00 88.56 184 GLN A C 1
ATOM 1476 O O . GLN A 1 184 ? 18.504 -2.369 -13.051 1.00 88.56 184 GLN A O 1
ATOM 1481 N N . ASN A 1 185 ? 20.619 -2.723 -13.733 1.00 71.69 185 ASN A N 1
ATOM 1482 C CA . ASN A 1 185 ? 20.975 -3.556 -12.591 1.00 71.69 185 ASN A CA 1
ATOM 1483 C C . ASN A 1 185 ? 21.288 -2.658 -11.393 1.00 71.69 185 ASN A C 1
ATOM 1485 O O . ASN A 1 185 ? 22.242 -1.885 -11.401 1.00 71.69 185 ASN A O 1
ATOM 1489 N N . ASP A 1 186 ? 20.477 -2.764 -10.348 1.00 63.81 186 ASP A N 1
ATOM 1490 C CA . ASP A 1 186 ? 20.603 -1.925 -9.164 1.00 63.81 186 ASP A CA 1
ATOM 1491 C C . ASP A 1 186 ? 21.743 -2.413 -8.250 1.00 63.81 186 ASP A C 1
ATOM 1493 O O . ASP A 1 186 ? 21.525 -3.221 -7.348 1.00 63.81 186 ASP A O 1
ATOM 1497 N N . ILE A 1 187 ? 22.954 -1.883 -8.462 1.00 54.75 187 ILE A N 1
ATOM 1498 C CA . ILE A 1 187 ? 24.168 -2.174 -7.667 1.00 54.75 187 ILE A CA 1
ATOM 1499 C C . ILE A 1 187 ? 24.016 -1.725 -6.190 1.00 54.75 187 ILE A C 1
ATOM 1501 O O . ILE A 1 187 ? 24.761 -2.155 -5.313 1.00 54.75 187 ILE A O 1
ATOM 1505 N N . SER A 1 188 ? 23.030 -0.876 -5.854 1.00 49.59 188 SER A N 1
ATOM 1506 C CA . SER A 1 188 ? 22.882 -0.328 -4.492 1.00 49.59 188 SER A CA 1
ATOM 1507 C C . SER A 1 188 ? 22.174 -1.257 -3.495 1.00 49.59 188 SER A C 1
ATOM 1509 O O . SER A 1 188 ? 22.254 -1.033 -2.281 1.00 49.59 188 SER A O 1
ATOM 1511 N N . ASN A 1 189 ? 21.548 -2.336 -3.983 1.00 53.53 189 ASN A N 1
ATOM 1512 C CA . ASN A 1 189 ? 20.824 -3.316 -3.164 1.00 53.53 189 ASN A CA 1
ATOM 1513 C C . ASN A 1 189 ? 21.723 -4.222 -2.301 1.00 53.53 189 ASN A C 1
ATOM 1515 O O . ASN A 1 189 ? 21.208 -4.971 -1.467 1.00 53.53 189 ASN A O 1
ATOM 1519 N N . ASP A 1 190 ? 23.046 -4.124 -2.440 1.00 49.97 190 ASP A N 1
ATOM 1520 C CA . ASP A 1 190 ? 24.004 -5.018 -1.772 1.00 49.97 190 ASP A CA 1
ATOM 1521 C C . ASP A 1 190 ? 24.545 -4.469 -0.439 1.00 49.97 190 ASP A C 1
ATOM 1523 O O . ASP A 1 190 ? 25.325 -5.122 0.256 1.00 49.97 190 ASP A O 1
ATOM 1527 N N . THR A 1 191 ? 24.122 -3.272 -0.021 1.00 54.19 191 THR A N 1
ATOM 1528 C CA . THR A 1 191 ? 24.600 -2.674 1.236 1.00 54.19 191 THR A CA 1
ATOM 1529 C C . THR A 1 191 ? 23.827 -3.196 2.455 1.00 54.19 191 THR A C 1
ATOM 1531 O O . THR A 1 191 ? 22.656 -2.893 2.653 1.00 54.19 191 THR A O 1
ATOM 1534 N N . LEU A 1 192 ? 24.477 -3.950 3.347 1.00 54.75 192 LEU A N 1
ATOM 1535 C CA . LEU A 1 192 ? 23.861 -4.489 4.579 1.00 54.75 192 LEU A CA 1
ATOM 1536 C C . LEU A 1 192 ? 23.526 -3.431 5.656 1.00 54.75 192 LEU A C 1
ATOM 1538 O O . LEU A 1 192 ? 23.099 -3.783 6.753 1.00 54.75 192 LEU A O 1
ATOM 1542 N N . SER A 1 193 ? 23.695 -2.137 5.374 1.00 54.34 193 SER A N 1
ATOM 1543 C CA . SER A 1 193 ? 23.406 -1.042 6.313 1.00 54.34 193 SER A CA 1
ATOM 1544 C C . SER A 1 193 ? 21.916 -0.907 6.650 1.00 54.34 193 SER A C 1
ATOM 1546 O O . SER A 1 193 ? 21.552 -0.269 7.639 1.00 54.34 193 SER A O 1
ATOM 1548 N N . TYR A 1 194 ? 21.038 -1.519 5.854 1.00 70.50 194 TYR A N 1
ATOM 1549 C CA . TYR A 1 194 ? 19.594 -1.389 5.984 1.00 70.50 194 TYR A CA 1
ATOM 1550 C C . TYR A 1 194 ? 18.952 -2.670 6.522 1.00 70.50 194 TYR A C 1
ATOM 1552 O O . TYR A 1 194 ? 19.223 -3.768 6.042 1.00 70.50 194 TYR A O 1
ATOM 1560 N N . ARG A 1 195 ? 18.019 -2.535 7.480 1.00 80.88 195 ARG A N 1
ATOM 1561 C CA . ARG A 1 195 ? 17.315 -3.685 8.088 1.00 80.88 195 ARG A CA 1
ATOM 1562 C C . ARG A 1 195 ? 16.616 -4.580 7.055 1.00 80.88 195 ARG A C 1
ATOM 1564 O O . ARG A 1 195 ? 16.587 -5.791 7.234 1.00 80.88 195 ARG A O 1
ATOM 1571 N N . ARG A 1 196 ? 16.091 -3.998 5.967 1.00 82.94 196 ARG A N 1
ATOM 1572 C CA . ARG A 1 196 ? 15.524 -4.759 4.836 1.00 82.94 196 ARG A CA 1
ATOM 1573 C C . ARG A 1 196 ? 16.564 -5.634 4.146 1.00 82.94 196 ARG A C 1
ATOM 1575 O O . ARG A 1 196 ? 16.297 -6.801 3.900 1.00 82.94 196 ARG A O 1
ATOM 1582 N N . ASN A 1 197 ? 17.766 -5.107 3.930 1.00 83.62 197 ASN A N 1
ATOM 1583 C CA . ASN A 1 197 ? 18.849 -5.841 3.281 1.00 83.62 197 ASN A CA 1
ATOM 1584 C C . ASN A 1 197 ? 19.345 -6.992 4.164 1.00 83.62 197 ASN A C 1
ATOM 1586 O O . ASN A 1 197 ? 19.633 -8.065 3.649 1.00 83.62 197 ASN A O 1
ATOM 1590 N N . VAL A 1 198 ? 19.347 -6.829 5.493 1.00 87.56 198 VAL A N 1
ATOM 1591 C CA . VAL A 1 198 ? 19.598 -7.944 6.427 1.00 87.56 198 VAL A CA 1
ATOM 1592 C C . VAL A 1 198 ? 18.522 -9.027 6.301 1.00 87.56 198 VAL A C 1
ATOM 1594 O O . VAL A 1 198 ? 18.851 -10.209 6.205 1.00 87.56 198 VAL A O 1
ATOM 1597 N N . ILE A 1 199 ? 17.240 -8.649 6.251 1.00 90.31 199 ILE A N 1
ATOM 1598 C CA . ILE A 1 199 ? 16.151 -9.620 6.062 1.00 90.31 199 ILE A CA 1
ATOM 1599 C C . ILE A 1 199 ? 16.320 -10.364 4.732 1.00 90.31 199 ILE A C 1
ATOM 1601 O O . ILE A 1 199 ? 16.319 -11.593 4.720 1.00 90.31 199 ILE A O 1
ATOM 1605 N N . ARG A 1 200 ? 16.524 -9.636 3.632 1.00 89.38 200 ARG A N 1
ATOM 1606 C CA . ARG A 1 200 ? 16.653 -10.188 2.278 1.00 89.38 200 ARG A CA 1
ATOM 1607 C C . ARG A 1 200 ? 17.863 -11.106 2.115 1.00 89.38 200 ARG A C 1
ATOM 1609 O O . ARG A 1 200 ? 17.717 -12.198 1.579 1.00 89.38 200 ARG A O 1
ATOM 1616 N N . HIS A 1 201 ? 19.038 -10.673 2.570 1.00 89.25 201 HIS A N 1
ATOM 1617 C CA . HIS A 1 201 ? 20.310 -11.346 2.277 1.00 89.25 201 HIS A CA 1
ATOM 1618 C C . HIS A 1 201 ? 20.766 -12.324 3.359 1.00 89.25 201 HIS A C 1
ATOM 1620 O O . HIS A 1 201 ? 21.622 -13.157 3.084 1.00 89.25 201 HIS A O 1
ATOM 1626 N N . GLN A 1 202 ? 20.226 -12.244 4.580 1.00 91.12 202 GLN A N 1
ATOM 1627 C CA . GLN A 1 202 ? 20.615 -13.138 5.680 1.00 91.12 202 GLN A CA 1
ATOM 1628 C C . GLN A 1 202 ? 19.444 -13.979 6.186 1.00 91.12 202 GLN A C 1
ATOM 1630 O O . GLN A 1 202 ? 19.551 -15.200 6.249 1.00 91.12 202 GLN A O 1
ATOM 1635 N N . MET A 1 203 ? 18.304 -13.364 6.515 1.00 92.69 203 MET A N 1
ATOM 1636 C CA . MET A 1 203 ? 17.188 -14.107 7.120 1.00 92.69 203 MET A CA 1
ATOM 1637 C C . MET A 1 203 ? 16.423 -14.965 6.109 1.00 92.69 203 MET A C 1
ATOM 1639 O O . MET A 1 203 ? 16.131 -16.126 6.387 1.00 92.69 203 MET A O 1
ATOM 1643 N N . MET A 1 204 ? 16.095 -14.416 4.938 1.00 93.06 204 MET A N 1
ATOM 1644 C CA . MET A 1 204 ? 15.320 -15.132 3.923 1.00 93.06 204 MET A CA 1
ATOM 1645 C C . MET A 1 204 ? 16.024 -16.383 3.384 1.00 93.06 204 MET A C 1
ATOM 1647 O O . MET A 1 204 ? 15.339 -17.396 3.248 1.00 93.06 204 MET A O 1
ATOM 1651 N N . PRO A 1 205 ? 17.349 -16.390 3.128 1.00 93.44 205 PRO A N 1
ATOM 1652 C CA . PRO A 1 205 ? 18.067 -17.616 2.790 1.00 93.44 205 PRO A CA 1
ATOM 1653 C C . PRO A 1 205 ? 17.903 -18.709 3.852 1.00 93.44 205 PRO A C 1
ATOM 1655 O O . PRO A 1 205 ? 17.472 -19.807 3.516 1.00 93.44 205 PRO A O 1
ATOM 1658 N N . LEU A 1 206 ? 18.116 -18.384 5.132 1.00 95.00 206 LEU A N 1
ATOM 1659 C CA . LEU A 1 206 ? 17.946 -19.335 6.239 1.00 95.00 206 LEU A CA 1
ATOM 1660 C C . LEU A 1 206 ? 16.504 -19.848 6.342 1.00 95.00 206 LEU A C 1
ATOM 1662 O O . LEU A 1 206 ? 16.265 -21.032 6.567 1.00 95.00 206 LEU A O 1
ATOM 1666 N N . PHE A 1 207 ? 15.512 -18.980 6.139 1.00 94.38 207 PHE A N 1
ATOM 1667 C CA . PHE A 1 207 ? 14.125 -19.427 6.108 1.00 94.38 207 PHE A CA 1
ATOM 1668 C C . PHE A 1 207 ? 13.819 -20.346 4.924 1.00 94.38 207 PHE A C 1
ATOM 1670 O O . PHE A 1 207 ? 13.046 -21.290 5.087 1.00 94.38 207 PHE A O 1
ATOM 1677 N N . ARG A 1 208 ? 14.410 -20.094 3.751 1.00 93.94 208 ARG A N 1
ATOM 1678 C CA . ARG A 1 208 ? 14.241 -20.938 2.561 1.00 93.94 208 ARG A CA 1
ATOM 1679 C C . ARG A 1 208 ? 14.934 -22.295 2.708 1.00 93.94 208 ARG A C 1
ATOM 1681 O O . ARG A 1 208 ? 14.424 -23.269 2.163 1.00 93.94 208 ARG A O 1
ATOM 1688 N N . GLU A 1 209 ? 16.021 -22.385 3.479 1.00 96.19 209 GLU A N 1
ATOM 1689 C CA . GLU A 1 209 ? 16.633 -23.670 3.859 1.00 96.19 209 GLU A CA 1
ATOM 1690 C C . GLU A 1 209 ? 15.673 -24.541 4.683 1.00 96.19 209 GLU A C 1
ATOM 1692 O O . GLU A 1 209 ? 15.619 -25.755 4.491 1.00 96.19 209 GLU A O 1
ATOM 1697 N N . LEU A 1 210 ? 14.876 -23.929 5.566 1.00 96.00 210 LEU A N 1
ATOM 1698 C CA . LEU A 1 210 ? 13.882 -24.634 6.385 1.00 96.00 210 LEU A CA 1
ATOM 1699 C C . LEU A 1 210 ? 12.577 -24.919 5.628 1.00 96.00 210 LEU A C 1
ATOM 1701 O O . LEU A 1 210 ? 11.961 -25.968 5.806 1.00 96.00 210 LEU A O 1
ATOM 1705 N N . ASN A 1 211 ? 12.131 -23.972 4.806 1.00 95.19 211 ASN A N 1
ATOM 1706 C CA . ASN A 1 211 ? 10.929 -24.076 3.990 1.00 95.19 211 ASN A CA 1
ATOM 1707 C C . ASN A 1 211 ? 11.160 -23.363 2.647 1.00 95.19 211 ASN A C 1
ATOM 1709 O O . ASN A 1 211 ? 11.040 -22.135 2.585 1.00 95.19 211 ASN A O 1
ATOM 1713 N N . PRO A 1 212 ? 11.391 -24.107 1.550 1.00 94.19 212 PRO A N 1
ATOM 1714 C CA . PRO A 1 212 ? 11.602 -23.523 0.224 1.00 94.19 212 PRO A CA 1
ATOM 1715 C C . PRO A 1 212 ? 10.466 -22.601 -0.246 1.00 94.19 212 PRO A C 1
ATOM 1717 O O . PRO A 1 212 ? 10.696 -21.691 -1.036 1.00 94.19 212 PRO A O 1
ATOM 1720 N N . ASN A 1 213 ? 9.250 -22.785 0.282 1.00 94.31 213 ASN A N 1
ATOM 1721 C CA . ASN A 1 213 ? 8.069 -21.984 -0.038 1.00 94.31 213 ASN A CA 1
ATOM 1722 C C . ASN A 1 213 ? 7.810 -20.864 0.986 1.00 94.31 213 ASN A C 1
ATOM 1724 O O . ASN A 1 213 ? 6.667 -20.418 1.130 1.00 94.31 213 ASN A O 1
ATOM 1728 N N . MET A 1 214 ? 8.826 -20.420 1.738 1.00 94.38 214 MET A N 1
ATOM 1729 C CA . MET A 1 214 ? 8.642 -19.425 2.801 1.00 94.38 214 MET A CA 1
ATOM 1730 C C . MET A 1 214 ? 7.978 -18.142 2.290 1.00 94.38 214 MET A C 1
ATOM 1732 O O . MET A 1 214 ? 7.068 -17.639 2.946 1.00 94.38 214 MET A O 1
ATOM 1736 N N . THR A 1 215 ? 8.383 -17.634 1.119 1.00 94.00 215 THR A N 1
ATOM 1737 C CA . THR A 1 215 ? 7.800 -16.407 0.556 1.00 94.00 215 THR A CA 1
ATOM 1738 C C . THR A 1 215 ? 6.283 -16.540 0.406 1.00 94.00 215 THR A C 1
ATOM 1740 O O . THR A 1 215 ? 5.531 -15.749 0.970 1.00 94.00 215 THR A O 1
ATOM 1743 N N . THR A 1 216 ? 5.822 -17.599 -0.266 1.00 94.44 216 THR A N 1
ATOM 1744 C CA . THR A 1 216 ? 4.390 -17.888 -0.430 1.00 94.44 216 THR A CA 1
ATOM 1745 C C . THR A 1 216 ? 3.699 -18.120 0.911 1.00 94.44 216 THR A C 1
ATOM 1747 O O . THR A 1 216 ? 2.611 -17.602 1.132 1.00 94.44 216 THR A O 1
ATOM 1750 N N . THR A 1 217 ? 4.347 -18.834 1.835 1.00 95.75 217 THR A N 1
ATOM 1751 C CA . THR A 1 217 ? 3.791 -19.125 3.166 1.00 95.75 217 THR A CA 1
ATOM 1752 C C . THR A 1 217 ? 3.490 -17.839 3.943 1.00 95.75 217 THR A C 1
ATOM 1754 O O . THR A 1 217 ? 2.412 -17.705 4.520 1.00 95.75 217 THR A O 1
ATOM 1757 N N . LEU A 1 218 ? 4.417 -16.876 3.942 1.00 95.75 218 LEU A N 1
ATOM 1758 C CA . LEU A 1 218 ? 4.256 -15.606 4.655 1.00 95.75 218 LEU A CA 1
ATOM 1759 C C . LEU A 1 218 ? 3.274 -14.658 3.958 1.00 95.75 218 LEU A C 1
ATOM 1761 O O . LEU A 1 218 ? 2.500 -13.991 4.641 1.00 95.75 218 LEU A O 1
ATOM 1765 N N . VAL A 1 219 ? 3.251 -14.631 2.622 1.00 95.88 219 VAL A N 1
ATOM 1766 C CA . VAL A 1 219 ? 2.244 -13.868 1.865 1.00 95.88 219 VAL A CA 1
ATOM 1767 C C . VAL A 1 219 ? 0.835 -14.406 2.131 1.00 95.88 219 VAL A C 1
ATOM 1769 O O . VAL A 1 219 ? -0.069 -13.632 2.445 1.00 95.88 219 VAL A O 1
ATOM 1772 N N . ASP A 1 220 ? 0.643 -15.727 2.088 1.00 95.69 220 ASP A N 1
ATOM 1773 C CA . ASP A 1 220 ? -0.649 -16.360 2.371 1.00 95.69 220 ASP A CA 1
ATOM 1774 C C . ASP A 1 220 ? -1.082 -16.176 3.827 1.00 95.69 220 ASP A C 1
ATOM 1776 O O . ASP A 1 220 ? -2.276 -16.032 4.101 1.00 95.69 220 ASP A O 1
ATOM 1780 N N . MET A 1 221 ? -0.133 -16.176 4.769 1.00 96.56 221 MET A N 1
ATOM 1781 C CA . MET A 1 221 ? -0.403 -15.806 6.158 1.00 96.56 221 MET A CA 1
ATOM 1782 C C . MET A 1 221 ? -0.926 -14.369 6.227 1.00 96.56 221 MET A C 1
ATOM 1784 O O . MET A 1 221 ? -1.998 -14.156 6.788 1.00 96.56 221 MET A O 1
ATOM 1788 N N . GLY A 1 222 ? -0.228 -13.409 5.609 1.00 96.25 222 GLY A N 1
ATOM 1789 C CA . GLY A 1 222 ? -0.649 -12.007 5.563 1.00 96.25 222 GLY A CA 1
ATOM 1790 C C . GLY A 1 222 ? -2.082 -11.850 5.053 1.00 96.25 222 GLY A C 1
ATOM 1791 O O . GLY A 1 222 ? -2.899 -11.225 5.721 1.00 96.25 222 GLY A O 1
ATOM 1792 N N . LYS A 1 223 ? -2.434 -12.524 3.950 1.00 94.12 223 LYS A N 1
ATOM 1793 C CA . LYS A 1 223 ? -3.794 -12.507 3.376 1.00 94.12 223 LYS A CA 1
ATOM 1794 C C . LYS A 1 223 ? -4.875 -13.029 4.322 1.00 94.12 223 LYS A C 1
ATOM 1796 O O . LYS A 1 223 ? -5.944 -12.430 4.420 1.00 94.12 223 LYS A O 1
ATOM 1801 N N . ARG A 1 224 ? -4.622 -14.149 5.008 1.00 96.38 224 ARG A N 1
ATOM 1802 C CA . ARG A 1 224 ? -5.576 -14.711 5.985 1.00 96.38 224 ARG A CA 1
ATOM 1803 C C . ARG A 1 224 ? -5.770 -13.753 7.156 1.00 96.38 224 ARG A C 1
ATOM 1805 O O . ARG A 1 224 ? -6.901 -13.493 7.549 1.00 96.38 224 ARG A O 1
ATOM 1812 N N . LEU A 1 225 ? -4.674 -13.173 7.645 1.00 96.56 225 LEU A N 1
ATOM 1813 C CA . LEU A 1 225 ? -4.715 -12.179 8.714 1.00 96.56 225 LEU A CA 1
ATOM 1814 C C . LEU A 1 225 ? -5.440 -10.898 8.284 1.00 96.56 225 LEU A C 1
ATOM 1816 O O . LEU A 1 225 ? -6.152 -10.326 9.105 1.00 96.56 225 LEU A O 1
ATOM 1820 N N . THR A 1 226 ? -5.328 -10.475 7.020 1.00 95.00 226 THR A N 1
ATOM 1821 C CA . THR A 1 226 ? -6.123 -9.367 6.469 1.00 95.00 226 THR A CA 1
ATOM 1822 C C . THR A 1 226 ? -7.616 -9.678 6.517 1.00 95.00 226 THR A C 1
ATOM 1824 O O . THR A 1 226 ? -8.379 -8.856 7.009 1.00 95.00 226 THR A O 1
ATOM 1827 N N . ALA A 1 227 ? -8.044 -10.872 6.092 1.00 94.31 227 ALA A N 1
ATOM 1828 C CA . ALA A 1 227 ? -9.459 -11.249 6.136 1.00 94.31 227 ALA A CA 1
ATOM 1829 C C . ALA A 1 227 ? -10.029 -11.220 7.569 1.00 94.31 227 ALA A C 1
ATOM 1831 O O . ALA A 1 227 ? -11.117 -10.683 7.799 1.00 94.31 227 ALA A O 1
ATOM 1832 N N . ASP A 1 228 ? -9.268 -11.733 8.540 1.00 95.50 228 ASP A N 1
ATOM 1833 C CA . ASP A 1 228 ? -9.633 -11.677 9.959 1.00 95.50 228 ASP A CA 1
ATOM 1834 C C . ASP A 1 228 ? -9.634 -10.233 10.487 1.00 95.50 228 ASP A C 1
ATOM 1836 O O . ASP A 1 228 ? -10.537 -9.826 11.224 1.00 95.50 228 ASP A O 1
ATOM 1840 N N . HIS A 1 229 ? -8.639 -9.432 10.094 1.00 93.81 229 HIS A N 1
ATOM 1841 C CA . HIS A 1 229 ? -8.546 -8.024 10.462 1.00 93.81 229 HIS A CA 1
ATOM 1842 C C . HIS A 1 229 ? -9.753 -7.232 9.956 1.00 93.81 229 HIS A C 1
ATOM 1844 O O . HIS A 1 229 ? -10.355 -6.507 10.747 1.00 93.81 229 HIS A O 1
ATOM 1850 N N . ASP A 1 230 ? -10.139 -7.410 8.694 1.00 93.06 230 ASP A N 1
ATOM 1851 C CA . ASP A 1 230 ? -11.259 -6.711 8.060 1.00 93.06 230 ASP A CA 1
ATOM 1852 C C . ASP A 1 230 ? -12.603 -7.098 8.682 1.00 93.06 230 ASP A C 1
ATOM 1854 O O . ASP A 1 230 ? -13.509 -6.271 8.791 1.00 93.06 230 ASP A O 1
ATOM 1858 N N . MET A 1 231 ? -12.760 -8.355 9.109 1.00 95.62 231 MET A N 1
ATOM 1859 C CA . MET A 1 231 ? -13.946 -8.789 9.851 1.00 95.62 231 MET A CA 1
ATOM 1860 C C . MET A 1 231 ? -14.022 -8.115 11.225 1.00 95.62 231 MET A C 1
ATOM 1862 O O . MET A 1 231 ? -15.055 -7.551 11.586 1.00 95.62 231 MET A O 1
ATOM 1866 N N . LEU A 1 232 ? -12.922 -8.125 11.985 1.00 94.88 232 LEU A N 1
ATOM 1867 C CA . LEU A 1 232 ? -12.866 -7.472 13.295 1.00 94.88 232 LEU A CA 1
ATOM 1868 C C . LEU A 1 232 ? -13.034 -5.953 13.193 1.00 94.88 232 LEU A C 1
ATOM 1870 O O . LEU A 1 232 ? -13.623 -5.344 14.084 1.00 94.88 232 LEU A O 1
ATOM 1874 N N . GLN A 1 233 ? -12.524 -5.346 12.121 1.00 93.75 233 GLN A N 1
ATOM 1875 C CA . GLN A 1 233 ? -12.682 -3.924 11.847 1.00 93.75 233 GLN A CA 1
ATOM 1876 C C . GLN A 1 233 ? -14.145 -3.579 11.560 1.00 93.75 2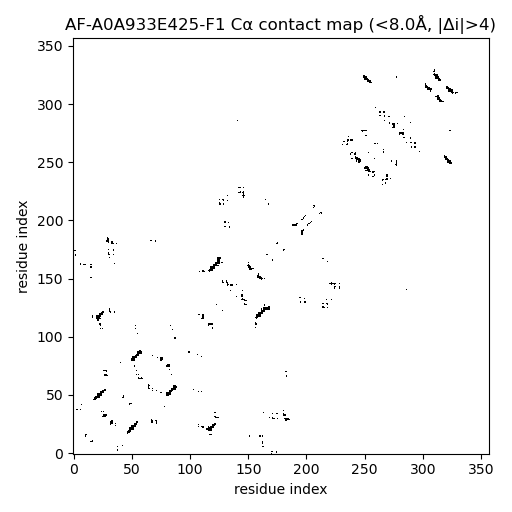33 GLN A C 1
ATOM 1878 O O . GLN A 1 233 ? -14.665 -2.643 12.159 1.00 93.75 233 GLN A O 1
ATOM 1883 N N . ARG A 1 234 ? -14.832 -4.363 10.718 1.00 95.81 234 ARG A N 1
ATOM 1884 C CA . ARG A 1 234 ? -16.269 -4.185 10.447 1.00 95.81 234 ARG A CA 1
ATOM 1885 C C . ARG A 1 234 ? -17.109 -4.301 11.712 1.00 95.81 234 ARG A C 1
ATOM 1887 O O . ARG A 1 234 ? -17.878 -3.393 12.005 1.00 95.81 234 ARG A O 1
ATOM 1894 N N . LEU A 1 235 ? -16.881 -5.343 12.510 1.00 96.56 235 LEU A N 1
ATOM 1895 C CA . LEU A 1 235 ? -17.598 -5.527 13.770 1.00 96.56 235 LEU A CA 1
ATOM 1896 C C . LEU A 1 235 ? -17.353 -4.366 14.749 1.00 96.56 235 LEU A C 1
ATOM 1898 O O . LEU A 1 235 ? -18.274 -3.938 15.441 1.00 96.56 235 LEU A O 1
ATOM 1902 N N . ALA A 1 236 ? -16.130 -3.826 14.799 1.00 95.81 236 ALA A N 1
ATOM 1903 C CA . ALA A 1 236 ? -15.822 -2.657 15.619 1.00 95.81 236 ALA A CA 1
ATOM 1904 C C . ALA A 1 236 ? -16.541 -1.390 15.128 1.00 95.81 236 ALA A C 1
ATOM 1906 O O . ALA A 1 236 ? -17.046 -0.642 15.960 1.00 95.81 236 ALA A O 1
ATOM 1907 N N . VAL A 1 237 ? -16.617 -1.162 13.811 1.00 95.81 237 VAL A N 1
ATOM 1908 C CA . VAL A 1 237 ? -17.363 -0.037 13.218 1.00 95.81 237 VAL A CA 1
ATOM 1909 C C . VAL A 1 237 ? -18.856 -0.149 13.526 1.00 95.81 237 VAL A C 1
ATOM 1911 O O . VAL A 1 237 ? -19.447 0.819 13.995 1.00 95.81 237 VAL A O 1
ATOM 1914 N N . GLU A 1 238 ? -19.455 -1.323 13.321 1.00 96.69 238 GLU A N 1
ATOM 1915 C CA . GLU A 1 238 ? -20.876 -1.583 13.601 1.00 96.69 238 GLU A CA 1
ATOM 1916 C C . GLU A 1 238 ? -21.196 -1.374 15.089 1.00 96.69 238 GLU A C 1
ATOM 1918 O O . GLU A 1 238 ? -22.081 -0.593 15.437 1.00 96.69 238 GLU A O 1
ATOM 1923 N N . THR A 1 239 ? -20.398 -1.974 15.977 1.00 96.81 239 THR A N 1
ATOM 1924 C CA . THR A 1 239 ? -20.552 -1.812 17.433 1.00 96.81 239 THR A CA 1
ATOM 1925 C C . THR A 1 239 ? -20.367 -0.352 17.861 1.00 96.81 239 THR A C 1
ATOM 1927 O O . THR A 1 239 ? -21.072 0.142 18.741 1.00 96.81 239 THR A O 1
ATOM 1930 N N . LEU A 1 240 ? -19.403 0.365 17.271 1.00 95.62 240 LEU A N 1
ATOM 1931 C CA . LEU A 1 240 ? -19.169 1.773 17.584 1.00 95.62 240 LEU A CA 1
ATOM 1932 C C . LEU A 1 240 ? -20.332 2.645 17.118 1.00 95.62 240 LEU A C 1
ATOM 1934 O O . LEU A 1 240 ? -20.741 3.531 17.867 1.00 95.62 240 LEU A O 1
ATOM 1938 N N . ALA A 1 241 ? -20.898 2.380 15.941 1.00 95.62 241 ALA A N 1
ATOM 1939 C CA . ALA A 1 241 ? -22.075 3.087 15.452 1.00 95.62 241 ALA A CA 1
ATOM 1940 C C . ALA A 1 241 ? -23.263 2.926 16.415 1.00 95.62 241 ALA A C 1
ATOM 1942 O O . ALA A 1 241 ? -23.884 3.922 16.778 1.00 95.62 241 ALA A O 1
ATOM 1943 N N . GLU A 1 242 ? -23.512 1.711 16.913 1.00 95.31 242 GLU A N 1
ATOM 1944 C CA . GLU A 1 242 ? -24.535 1.450 17.939 1.00 95.31 242 GLU A CA 1
ATOM 1945 C C . GLU A 1 242 ? -24.234 2.145 19.275 1.00 95.31 242 GLU A C 1
ATOM 1947 O O . GLU A 1 242 ? -25.140 2.619 19.961 1.00 95.31 242 GLU A O 1
ATOM 1952 N N . ALA A 1 243 ? -22.958 2.217 19.663 1.00 95.38 243 ALA A N 1
ATOM 1953 C CA . ALA A 1 243 ? -22.545 2.864 20.901 1.00 95.38 243 ALA A CA 1
ATOM 1954 C C . ALA 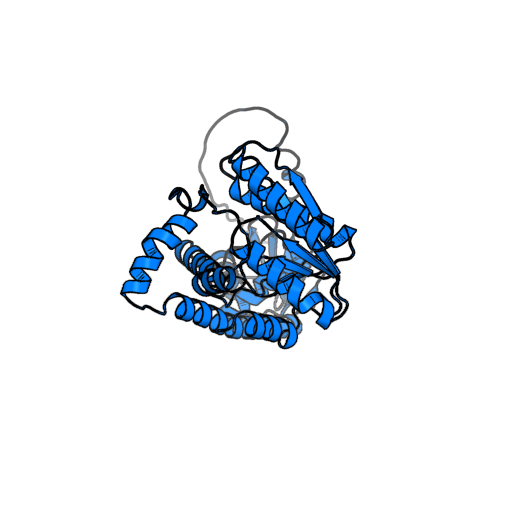A 1 243 ? -22.586 4.399 20.824 1.00 95.38 243 ALA A C 1
ATOM 1956 O O . ALA A 1 243 ? -22.590 5.045 21.871 1.00 95.38 243 ALA A O 1
ATOM 1957 N N . THR A 1 244 ? -22.553 5.000 19.634 1.00 96.88 244 THR A N 1
ATOM 1958 C CA . THR A 1 244 ? -22.331 6.443 19.470 1.00 96.88 244 THR A CA 1
ATOM 1959 C C . THR A 1 244 ? -23.550 7.251 19.900 1.00 96.88 244 THR A C 1
ATOM 1961 O O . THR A 1 244 ? -24.654 7.063 19.401 1.00 96.88 244 THR A O 1
ATOM 1964 N N . LEU A 1 245 ? -23.331 8.194 20.818 1.00 95.38 245 LEU A N 1
ATOM 1965 C CA . LEU A 1 245 ? -24.352 9.126 21.304 1.00 95.38 245 LEU A CA 1
ATOM 1966 C C . LEU A 1 245 ? -24.225 10.495 20.626 1.00 95.38 245 LEU A C 1
ATOM 1968 O O . LEU A 1 245 ? -25.226 11.160 20.373 1.00 95.38 245 LEU A O 1
ATOM 1972 N N . PHE A 1 246 ? -22.991 10.928 20.358 1.00 93.31 246 PHE A N 1
ATOM 1973 C CA . PHE A 1 246 ? -22.675 12.189 19.688 1.00 93.31 246 PHE A CA 1
ATOM 1974 C C . PHE A 1 246 ? -21.230 12.162 19.176 1.00 93.31 246 PHE A C 1
ATOM 1976 O O . PHE A 1 246 ? -20.350 11.654 19.868 1.00 93.31 246 PHE A O 1
ATOM 1983 N N . SER A 1 247 ? -20.964 12.753 18.013 1.00 92.25 247 SER A N 1
ATOM 1984 C CA . SER A 1 247 ? -19.600 12.939 17.508 1.00 92.25 247 SER A CA 1
ATOM 1985 C C . SER A 1 247 ? -19.485 14.199 16.651 1.00 92.25 247 SER A C 1
ATOM 1987 O O . SER A 1 247 ? -20.314 14.403 15.763 1.00 92.25 247 SER A O 1
ATOM 1989 N N . ASP A 1 248 ? -18.430 14.982 16.865 1.00 89.56 248 ASP A N 1
ATOM 1990 C CA . ASP A 1 248 ? -17.987 16.072 15.989 1.00 89.56 248 ASP A CA 1
ATOM 1991 C C . ASP A 1 248 ? -16.472 15.971 15.703 1.00 89.56 248 ASP A C 1
ATOM 1993 O O . ASP A 1 248 ? -15.860 14.926 15.931 1.00 89.56 248 ASP A O 1
ATOM 1997 N N . GLU A 1 249 ? -15.854 17.028 15.163 1.00 84.31 249 GLU A N 1
ATOM 1998 C CA . GLU A 1 249 ? -14.418 17.047 14.828 1.00 84.31 249 GLU A CA 1
ATOM 1999 C C . GLU A 1 249 ? -13.471 16.965 16.041 1.00 84.31 249 GLU A C 1
ATOM 2001 O O . GLU A 1 249 ? -12.274 16.743 15.881 1.00 84.31 249 GLU A O 1
ATOM 2006 N N . SER A 1 250 ? -13.977 17.196 17.248 1.00 85.38 250 SER A N 1
ATOM 2007 C CA . SER A 1 250 ? -13.187 17.461 18.455 1.00 85.38 250 SER A CA 1
ATOM 2008 C C . SER A 1 250 ? -13.656 16.676 19.678 1.00 85.38 250 SER A C 1
ATOM 2010 O O . SER A 1 250 ? -12.898 16.542 20.639 1.00 85.38 250 SER A O 1
ATOM 2012 N N . HIS A 1 251 ? -14.882 16.152 19.641 1.00 89.88 251 HIS A N 1
ATOM 2013 C CA . HIS A 1 251 ? -15.539 15.450 20.732 1.00 89.88 251 HIS A CA 1
ATOM 2014 C C . HIS A 1 251 ? -16.242 14.191 20.224 1.00 89.88 251 HIS A C 1
ATOM 2016 O O . HIS A 1 251 ? -16.987 14.223 19.245 1.00 89.88 251 HIS A O 1
ATOM 2022 N N . TYR A 1 252 ? -16.073 13.087 20.949 1.00 92.75 252 TYR A N 1
ATOM 2023 C CA . TYR A 1 252 ? -16.770 11.828 20.699 1.00 92.75 252 TYR A CA 1
ATOM 2024 C C . TYR A 1 252 ? -17.391 11.309 21.995 1.00 92.75 252 TYR A C 1
ATOM 2026 O O . TYR A 1 252 ? -16.685 11.146 22.989 1.00 92.75 252 TYR A O 1
ATOM 2034 N N . ARG A 1 253 ? -18.699 11.033 22.000 1.00 94.00 253 ARG A N 1
ATOM 2035 C CA . ARG A 1 253 ? -19.463 10.489 23.136 1.00 94.00 253 ARG A CA 1
ATOM 2036 C C . ARG A 1 253 ? -20.115 9.165 22.769 1.00 94.00 253 ARG A C 1
ATOM 2038 O O . ARG A 1 253 ? -20.764 9.056 21.729 1.00 94.00 253 ARG A O 1
ATOM 2045 N N . PHE A 1 254 ? -19.988 8.175 23.645 1.00 94.75 254 PHE A N 1
ATOM 2046 C CA . PHE A 1 254 ? -20.469 6.819 23.397 1.00 94.75 254 PHE A CA 1
ATOM 2047 C C . PHE A 1 254 ? -20.917 6.095 24.675 1.00 94.75 254 PHE A C 1
ATOM 2049 O O . PHE A 1 254 ? -20.513 6.431 25.790 1.00 94.75 254 PHE A O 1
ATOM 2056 N N . SER A 1 255 ? -21.783 5.098 24.504 1.00 94.06 255 SER A N 1
ATOM 2057 C CA . SER A 1 255 ? -22.386 4.295 25.565 1.00 94.06 255 SER A CA 1
ATOM 2058 C C . SER A 1 255 ? -21.359 3.391 26.240 1.00 94.06 255 SER A C 1
ATOM 2060 O O . SER A 1 255 ? -20.741 2.524 25.612 1.00 94.06 255 SER A O 1
ATOM 2062 N N . ARG A 1 256 ? -21.229 3.542 27.560 1.00 90.19 256 ARG A N 1
ATOM 2063 C CA . ARG A 1 256 ? -20.388 2.682 28.396 1.00 90.19 256 ARG A CA 1
ATOM 2064 C C . ARG A 1 256 ? -20.895 1.246 28.413 1.00 90.19 256 ARG A C 1
ATOM 2066 O O . ARG A 1 256 ? -20.077 0.330 28.410 1.00 90.19 256 ARG A O 1
ATOM 2073 N N . ALA A 1 257 ? -22.212 1.048 28.439 1.00 91.06 257 ALA A N 1
ATOM 2074 C CA . ALA A 1 257 ? -22.816 -0.279 28.495 1.00 91.06 257 ALA A CA 1
ATOM 2075 C C . ALA A 1 257 ? -22.457 -1.108 27.252 1.00 91.06 257 ALA A C 1
ATOM 2077 O O . ALA A 1 257 ? -21.988 -2.238 27.388 1.00 91.06 257 ALA A O 1
ATOM 2078 N N . VAL A 1 258 ? -22.582 -0.519 26.055 1.00 93.88 258 VAL A N 1
ATOM 2079 C CA . VAL A 1 258 ? -22.200 -1.180 24.795 1.00 93.88 258 VAL A CA 1
ATOM 2080 C C . VAL A 1 258 ? -20.694 -1.438 24.771 1.00 93.88 258 VAL A C 1
ATOM 2082 O O . VAL A 1 258 ? -20.268 -2.572 24.561 1.00 93.88 258 VAL A O 1
ATOM 2085 N N . PHE A 1 259 ? -19.880 -0.430 25.097 1.00 91.88 259 PHE A N 1
ATOM 2086 C CA . PHE A 1 259 ? -18.423 -0.569 25.132 1.00 91.88 259 PHE A CA 1
ATOM 2087 C C . PHE A 1 259 ? -17.948 -1.666 26.100 1.00 91.88 259 PHE A C 1
ATOM 2089 O O . PHE A 1 259 ? -17.061 -2.447 25.768 1.00 91.88 259 PHE A O 1
ATOM 2096 N N . ALA A 1 260 ? -18.542 -1.761 27.292 1.00 90.25 260 ALA A N 1
ATOM 2097 C CA . ALA A 1 260 ? -18.196 -2.770 28.293 1.00 90.25 260 ALA A CA 1
ATOM 2098 C C . ALA A 1 260 ? -18.680 -4.183 27.929 1.00 90.25 260 ALA A C 1
ATOM 2100 O O . ALA A 1 260 ? -18.127 -5.157 28.439 1.00 90.25 260 ALA A O 1
ATOM 2101 N N . SER A 1 261 ? -19.697 -4.299 27.067 1.00 92.88 261 SER A N 1
ATOM 2102 C CA . SER A 1 261 ? -20.278 -5.586 26.666 1.00 92.88 261 SER A CA 1
ATOM 2103 C C . SER A 1 261 ? -19.412 -6.376 25.681 1.00 92.88 261 SER A C 1
ATOM 2105 O O . SER A 1 261 ? -19.596 -7.586 25.543 1.00 92.88 261 SER A O 1
ATOM 2107 N N . VAL A 1 262 ? -18.445 -5.723 25.026 1.00 93.81 262 VAL A N 1
ATOM 2108 C CA . VAL A 1 262 ? -17.601 -6.350 24.004 1.00 93.81 262 VAL A CA 1
ATOM 2109 C C . VAL A 1 262 ? -16.193 -6.706 24.513 1.00 93.81 262 VAL A C 1
ATOM 2111 O O . VAL A 1 262 ? -15.653 -6.060 25.423 1.00 93.81 262 VAL A O 1
ATOM 2114 N N . PRO A 1 263 ? -15.542 -7.737 23.931 1.00 92.56 263 PRO A N 1
ATOM 2115 C CA . PRO A 1 263 ? -14.181 -8.120 24.294 1.00 92.56 263 PRO A CA 1
ATOM 2116 C C . PRO A 1 263 ? -13.173 -6.971 24.164 1.00 92.56 263 PRO A C 1
ATOM 2118 O O . PRO A 1 263 ? -13.329 -6.065 23.345 1.00 92.56 263 PRO A O 1
ATOM 2121 N N . LYS A 1 264 ? -12.077 -7.044 24.935 1.00 89.19 264 LYS A N 1
ATOM 2122 C CA . LYS A 1 264 ? -10.995 -6.038 24.923 1.00 89.19 264 LYS A CA 1
ATOM 2123 C C . LYS A 1 264 ? -10.463 -5.764 23.508 1.00 89.19 264 LYS A C 1
ATOM 2125 O O . LYS A 1 264 ? -10.196 -4.618 23.171 1.00 89.19 264 LYS A O 1
ATOM 2130 N N . SER A 1 265 ? -10.371 -6.796 22.669 1.00 88.81 265 SER A N 1
ATOM 2131 C CA . SER A 1 265 ? -9.917 -6.679 21.278 1.00 88.81 265 SER A CA 1
ATOM 2132 C C . SER A 1 265 ? -10.803 -5.774 20.414 1.00 88.81 265 SER A C 1
ATOM 2134 O O . SER A 1 265 ? -10.272 -5.050 19.575 1.00 88.81 265 SER A O 1
ATOM 2136 N N . LEU A 1 266 ? -12.125 -5.772 20.624 1.00 92.75 266 LEU A N 1
ATOM 2137 C CA . LEU A 1 266 ? -13.035 -4.845 19.943 1.00 92.75 266 LEU A CA 1
ATOM 2138 C C . LEU A 1 266 ? -12.982 -3.455 20.570 1.00 92.75 266 LEU A C 1
ATOM 2140 O O . LEU A 1 266 ? -12.895 -2.478 19.836 1.00 92.75 266 LEU A O 1
ATOM 2144 N N . ARG A 1 267 ? -12.921 -3.355 21.905 1.00 91.38 267 ARG A N 1
ATOM 2145 C CA . ARG A 1 267 ? -12.764 -2.064 22.600 1.00 91.38 267 ARG A CA 1
ATOM 2146 C C . ARG A 1 267 ? -11.550 -1.279 22.108 1.00 91.38 267 ARG A C 1
ATOM 2148 O O . ARG A 1 267 ? -11.668 -0.098 21.808 1.00 91.38 267 ARG A O 1
ATOM 2155 N N . VAL A 1 268 ? -10.397 -1.937 21.978 1.00 89.88 268 VAL A N 1
ATOM 2156 C CA . VAL A 1 268 ? -9.161 -1.324 21.460 1.00 89.88 268 VAL A CA 1
ATOM 2157 C C . VAL A 1 268 ? -9.344 -0.800 20.033 1.00 89.88 268 VAL A C 1
ATOM 2159 O O . VAL A 1 268 ? -8.896 0.301 19.728 1.00 89.88 268 VAL A O 1
ATOM 2162 N N . ARG A 1 269 ? -10.050 -1.540 19.169 1.00 91.94 269 ARG A N 1
ATOM 2163 C CA . ARG A 1 269 ? -10.347 -1.105 17.793 1.00 91.94 269 ARG A CA 1
ATOM 2164 C C . ARG A 1 269 ? -11.321 0.062 17.746 1.00 91.94 269 ARG A C 1
ATOM 2166 O O . ARG A 1 269 ? -11.089 1.000 16.997 1.00 91.94 269 ARG A O 1
ATOM 2173 N N . MET A 1 270 ? -12.370 0.029 18.568 1.00 93.06 270 MET A N 1
ATOM 2174 C CA . MET A 1 270 ? -13.313 1.141 18.707 1.00 93.06 270 MET A CA 1
ATOM 2175 C C . MET A 1 270 ? -12.591 2.413 19.156 1.00 93.06 270 MET A C 1
ATOM 2177 O O . MET A 1 270 ? -12.819 3.473 18.585 1.00 93.06 270 MET A O 1
ATOM 2181 N N . LEU A 1 271 ? -11.683 2.307 20.135 1.00 90.12 271 LEU A N 1
ATOM 2182 C CA . LEU A 1 271 ? -10.850 3.436 20.545 1.00 90.12 271 LEU A CA 1
ATOM 2183 C C . LEU A 1 271 ? -9.993 3.931 19.377 1.00 90.12 271 LEU A C 1
ATOM 2185 O O . LEU A 1 271 ? -10.039 5.118 19.088 1.00 90.12 271 LEU A O 1
ATOM 2189 N N . SER A 1 272 ? -9.285 3.049 18.662 1.00 88.44 272 SER A N 1
ATOM 2190 C CA . SER A 1 272 ? -8.496 3.451 17.486 1.00 88.44 272 SER A CA 1
ATOM 2191 C C . SER A 1 272 ? -9.335 4.213 16.456 1.00 88.44 272 SER A C 1
ATOM 2193 O O . SER A 1 272 ? -8.928 5.286 16.036 1.00 88.44 272 SER A O 1
ATOM 2195 N N . LEU A 1 273 ? -10.536 3.727 16.127 1.00 90.19 273 LEU A N 1
ATOM 2196 C CA . LEU A 1 273 ? -11.462 4.396 15.203 1.00 90.19 273 LEU A CA 1
ATOM 2197 C C . LEU A 1 273 ? -11.845 5.810 15.669 1.00 90.19 273 LEU A C 1
ATOM 2199 O O . LEU A 1 273 ? -11.856 6.743 14.868 1.00 90.19 273 LEU A O 1
ATOM 2203 N N . ILE A 1 274 ? -12.125 5.982 16.965 1.00 90.81 274 ILE A N 1
ATOM 2204 C CA . ILE A 1 274 ? -12.437 7.295 17.546 1.00 90.81 274 ILE A CA 1
ATOM 2205 C C . ILE A 1 274 ? -11.229 8.237 17.435 1.00 90.81 274 ILE A C 1
ATOM 2207 O O . ILE A 1 274 ? -11.384 9.397 17.057 1.00 90.81 274 ILE A O 1
ATOM 2211 N N . PHE A 1 275 ? -10.022 7.753 17.739 1.00 87.06 275 PHE A N 1
ATOM 2212 C CA . PHE A 1 275 ? -8.801 8.557 17.634 1.00 87.06 275 PHE A CA 1
ATOM 2213 C C . PHE A 1 275 ? -8.461 8.925 16.194 1.00 87.06 275 PHE A C 1
ATOM 2215 O O . PHE A 1 275 ? -8.060 10.062 15.948 1.00 87.06 275 PHE A O 1
ATOM 2222 N N . ASP A 1 276 ? -8.651 8.017 15.243 1.00 84.94 276 ASP A N 1
ATOM 2223 C CA . ASP A 1 276 ? -8.409 8.286 13.826 1.00 84.94 276 ASP A CA 1
ATOM 2224 C C . ASP A 1 276 ? -9.339 9.398 13.324 1.00 84.94 276 ASP A C 1
ATOM 2226 O O . ASP A 1 276 ? -8.886 10.324 12.644 1.00 84.94 276 ASP A O 1
ATOM 2230 N N . GLN A 1 277 ? -10.609 9.373 13.749 1.00 85.75 277 GLN A N 1
ATOM 2231 C CA . GLN A 1 277 ? -11.575 10.430 13.457 1.00 85.75 277 GLN A CA 1
ATOM 2232 C C . GLN A 1 277 ? -11.173 11.771 14.089 1.00 85.75 277 GLN A C 1
ATOM 2234 O O . GLN A 1 277 ? -11.100 12.782 13.390 1.00 85.75 277 GLN A O 1
ATOM 2239 N N . LEU A 1 278 ? -10.903 11.797 15.397 1.00 85.69 278 LEU A N 1
ATOM 2240 C CA . LEU A 1 278 ? -10.627 13.044 16.120 1.00 85.69 278 LEU A CA 1
ATOM 2241 C C . LEU A 1 278 ? -9.268 13.657 15.757 1.00 85.69 278 LEU A C 1
ATOM 2243 O O . LEU A 1 278 ? -9.123 14.875 15.700 1.00 85.69 278 LEU A O 1
ATOM 2247 N N . SER A 1 279 ? -8.249 12.831 15.516 1.00 78.94 279 SER A N 1
ATOM 2248 C CA . SER A 1 279 ? -6.904 13.298 15.161 1.00 78.94 279 SER A CA 1
ATOM 2249 C C . SER A 1 279 ? -6.771 13.676 13.687 1.00 78.94 279 SER A C 1
ATOM 2251 O O . SER A 1 279 ? -5.699 14.122 13.277 1.00 78.94 279 SER A O 1
ATOM 2253 N N . LYS A 1 280 ? -7.822 13.471 12.877 1.00 70.81 280 LYS A N 1
ATOM 2254 C CA . LYS A 1 280 ? -7.760 13.546 11.407 1.00 70.81 280 LYS A CA 1
ATOM 2255 C C . LYS A 1 280 ? -6.595 12.701 10.858 1.00 70.81 280 LYS A C 1
ATOM 2257 O O . LYS A 1 280 ? -5.897 13.110 9.934 1.00 70.81 280 LYS A O 1
ATOM 2262 N N . GLY A 1 281 ? -6.338 11.554 11.493 1.00 61.31 281 GLY A N 1
ATOM 2263 C CA . GLY A 1 281 ? -5.227 10.646 11.192 1.00 61.31 281 GLY A CA 1
ATOM 2264 C C . GLY A 1 281 ? -3.829 11.105 11.641 1.00 61.31 281 GLY A C 1
ATOM 2265 O O . GLY A 1 281 ? -2.861 10.379 11.416 1.00 61.31 281 GLY A O 1
ATOM 2266 N N . ALA A 1 282 ? -3.682 12.270 12.284 1.00 50.75 282 ALA A N 1
ATOM 2267 C CA . ALA A 1 282 ? -2.382 12.858 12.627 1.00 50.75 282 ALA A CA 1
ATOM 2268 C C . ALA A 1 282 ? -1.757 12.332 13.936 1.00 50.75 282 ALA A C 1
ATOM 2270 O O . ALA A 1 282 ? -0.642 12.723 14.284 1.00 50.75 282 ALA A O 1
ATOM 2271 N N . GLY A 1 283 ? -2.435 11.443 14.670 1.00 54.53 283 GLY A N 1
ATOM 2272 C CA . GLY A 1 283 ? -1.909 10.900 15.922 1.00 54.53 283 GLY A CA 1
ATOM 2273 C C . GLY A 1 283 ? -2.494 9.540 16.266 1.00 54.53 283 GLY A C 1
ATOM 2274 O O . GLY A 1 283 ? -3.646 9.449 16.670 1.00 54.53 283 GLY A O 1
ATOM 2275 N N . HIS A 1 284 ? -1.673 8.494 16.160 1.00 61.38 284 HIS A N 1
ATOM 2276 C CA . HIS A 1 284 ? -2.031 7.149 16.604 1.00 61.38 284 HIS A CA 1
ATOM 2277 C C . HIS A 1 284 ? -1.354 6.854 17.940 1.00 61.38 284 HIS A C 1
ATOM 2279 O O . HIS A 1 284 ? -0.135 6.992 18.079 1.00 61.38 284 HIS A O 1
ATOM 2285 N N . LEU A 1 285 ? -2.140 6.419 18.921 1.00 70.19 285 LEU A N 1
ATOM 2286 C CA . LEU A 1 285 ? -1.599 5.817 20.133 1.00 70.19 285 LEU A CA 1
ATOM 2287 C C . LEU A 1 285 ? -1.082 4.404 19.811 1.00 70.19 285 LEU A C 1
ATOM 2289 O O . LEU A 1 285 ? -1.547 3.748 18.878 1.00 70.19 285 LEU A O 1
ATOM 2293 N N . ASN A 1 286 ? -0.102 3.917 20.571 1.00 71.81 286 ASN A N 1
ATOM 2294 C CA . ASN A 1 286 ? 0.351 2.533 20.442 1.00 71.81 286 ASN A CA 1
ATOM 2295 C C . ASN A 1 286 ? -0.659 1.550 21.070 1.00 71.81 286 ASN A C 1
ATOM 2297 O O . ASN A 1 286 ? -1.512 1.935 21.871 1.00 71.81 286 ASN A O 1
ATOM 2301 N N . ALA A 1 287 ? -0.567 0.265 20.713 1.00 72.06 287 ALA A N 1
ATOM 2302 C CA . ALA A 1 287 ? -1.509 -0.759 21.179 1.00 72.06 287 ALA A CA 1
ATOM 2303 C C . ALA A 1 287 ? -1.614 -0.808 22.715 1.00 72.06 287 ALA A C 1
ATOM 2305 O O . ALA A 1 287 ? -2.719 -0.808 23.255 1.00 72.06 287 ALA A O 1
ATOM 2306 N N . ASP A 1 288 ? -0.482 -0.732 23.421 1.00 74.81 288 ASP A N 1
ATOM 2307 C CA . ASP A 1 288 ? -0.446 -0.719 24.886 1.00 74.81 288 ASP A CA 1
ATOM 2308 C C . ASP A 1 288 ? -1.200 0.474 25.487 1.00 74.81 288 ASP A C 1
ATOM 2310 O O . ASP A 1 288 ? -1.785 0.370 26.564 1.00 74.81 288 ASP A O 1
ATOM 2314 N N . GLN A 1 289 ? -1.167 1.637 24.830 1.00 77.94 289 GLN A N 1
ATOM 2315 C CA . GLN A 1 289 ? -1.933 2.806 25.253 1.00 77.94 289 GLN A CA 1
ATOM 2316 C C . GLN A 1 289 ? -3.433 2.536 25.125 1.00 77.94 289 GLN A C 1
ATOM 2318 O O . GLN A 1 289 ? -4.140 2.740 26.109 1.00 77.94 289 GLN A O 1
ATOM 2323 N N . TYR A 1 290 ? -3.912 1.997 24.001 1.00 81.00 290 TYR A N 1
ATOM 2324 C CA . TYR A 1 290 ? -5.327 1.631 23.858 1.00 81.00 290 TYR A CA 1
ATOM 2325 C C . TYR A 1 290 ? -5.761 0.542 24.839 1.00 81.00 290 TYR A C 1
ATOM 2327 O O . TYR A 1 290 ? -6.861 0.600 25.388 1.00 81.00 290 TYR A O 1
ATOM 2335 N N . GLU A 1 291 ? -4.902 -0.442 25.094 1.00 80.75 291 GLU A N 1
ATOM 2336 C CA . GLU A 1 291 ? -5.175 -1.491 26.069 1.00 80.75 291 GLU A CA 1
ATOM 2337 C C . GLU A 1 291 ? -5.298 -0.937 27.487 1.00 80.75 291 GLU A C 1
ATOM 2339 O O . GLU A 1 291 ? -6.289 -1.212 28.167 1.00 80.75 291 GLU A O 1
ATOM 2344 N N . ARG A 1 292 ? -4.338 -0.104 27.909 1.00 76.62 292 ARG A N 1
ATOM 2345 C CA . ARG A 1 292 ? -4.394 0.583 29.204 1.00 76.62 292 ARG A CA 1
ATOM 2346 C C . ARG A 1 292 ? -5.628 1.465 29.312 1.00 76.62 292 ARG A C 1
ATOM 2348 O O . ARG A 1 292 ? -6.277 1.452 30.351 1.00 76.62 292 ARG A O 1
ATOM 2355 N N . MET A 1 293 ? -5.979 2.195 28.254 1.00 76.19 293 MET A N 1
ATOM 2356 C CA . MET A 1 293 ? -7.206 2.990 28.212 1.00 76.19 293 MET A CA 1
ATOM 2357 C C . MET A 1 293 ? -8.429 2.105 28.414 1.00 76.19 293 MET A C 1
ATOM 2359 O O . MET A 1 293 ? -9.214 2.346 29.320 1.00 76.19 293 MET A O 1
ATOM 2363 N N . SER A 1 294 ? -8.553 1.034 27.637 1.00 81.75 294 SER A N 1
ATOM 2364 C CA . SER A 1 294 ? -9.641 0.066 27.750 1.00 81.75 294 SER A CA 1
ATOM 2365 C C . SER A 1 294 ? -9.788 -0.495 29.176 1.00 81.75 294 SER A C 1
ATOM 2367 O O . SER A 1 294 ? -10.912 -0.667 29.654 1.00 81.75 294 SER A O 1
ATOM 2369 N N . ASP A 1 295 ? -8.680 -0.747 29.876 1.00 78.31 295 ASP A N 1
ATOM 2370 C CA . ASP A 1 295 ? -8.682 -1.261 31.251 1.00 78.31 295 ASP A CA 1
ATOM 2371 C C . ASP A 1 295 ? -9.010 -0.165 32.290 1.00 78.31 295 ASP A C 1
ATOM 2373 O O . ASP A 1 295 ? -9.814 -0.388 33.200 1.00 78.31 295 ASP A O 1
ATOM 2377 N N . ILE A 1 296 ? -8.476 1.053 32.130 1.00 71.38 296 ILE A N 1
ATOM 2378 C CA . ILE A 1 296 ? -8.807 2.222 32.970 1.00 71.38 296 ILE A CA 1
ATOM 2379 C C . ILE A 1 296 ? -10.299 2.563 32.851 1.00 71.38 296 ILE A C 1
ATOM 2381 O O . ILE A 1 296 ? -10.957 2.781 33.868 1.00 71.38 296 ILE A O 1
ATOM 2385 N N . ILE A 1 297 ? -10.852 2.523 31.635 1.00 69.75 297 ILE A N 1
ATOM 2386 C CA . ILE A 1 297 ? -12.263 2.823 31.350 1.00 69.75 297 ILE A CA 1
ATOM 2387 C C . ILE A 1 297 ? -13.206 1.896 32.132 1.00 69.75 297 ILE A C 1
ATOM 2389 O O . ILE A 1 297 ? -14.270 2.330 32.584 1.00 69.75 297 ILE A O 1
ATOM 2393 N N . LEU A 1 298 ? -12.830 0.626 32.319 1.00 71.62 298 LEU A N 1
ATOM 2394 C CA . LEU A 1 298 ? -13.674 -0.354 33.007 1.00 71.62 298 LEU A CA 1
ATOM 2395 C C . LEU A 1 298 ? -13.358 -0.547 34.500 1.00 71.62 298 LEU A C 1
ATOM 2397 O O . LEU A 1 298 ? -14.239 -0.995 35.230 1.00 71.62 298 LEU A O 1
ATOM 2401 N N . SER A 1 299 ? -12.159 -0.198 34.981 1.00 67.81 299 SER A N 1
ATOM 2402 C CA . SER A 1 299 ? -11.680 -0.541 36.340 1.00 67.81 299 SER A CA 1
ATOM 2403 C C . SER A 1 299 ? -12.270 0.273 37.508 1.00 67.81 299 SER A C 1
ATOM 2405 O O . SER A 1 299 ? -11.962 -0.004 38.665 1.00 67.81 299 SER A O 1
ATOM 2407 N N . GLY A 1 300 ? -13.194 1.204 37.255 1.00 56.81 300 GLY A N 1
ATOM 2408 C CA . GLY A 1 300 ? -14.200 1.580 38.257 1.00 56.81 300 GLY A CA 1
ATOM 2409 C C . GLY A 1 300 ? -13.735 2.423 39.455 1.00 56.81 300 GLY A C 1
ATOM 2410 O O . GLY A 1 300 ? -13.979 2.053 40.601 1.00 56.81 300 GLY A O 1
ATOM 2411 N N . LYS A 1 301 ? -13.217 3.634 39.213 1.00 52.41 301 LYS A N 1
ATOM 2412 C CA . LYS A 1 301 ? -13.380 4.758 40.163 1.00 52.41 301 LYS A CA 1
ATOM 2413 C C . LYS A 1 301 ? -14.404 5.768 39.609 1.00 52.41 301 LYS A C 1
ATOM 2415 O O . LYS A 1 301 ? -14.810 5.635 38.456 1.00 52.41 301 LYS A O 1
ATOM 2420 N N . GLN A 1 302 ? -14.937 6.628 40.484 1.00 53.62 302 GLN A N 1
ATOM 2421 C CA . GLN A 1 302 ? -16.091 7.529 40.279 1.00 53.62 302 GLN A CA 1
ATOM 2422 C C . GLN A 1 302 ? -16.042 8.358 38.980 1.00 53.62 302 GLN A C 1
ATOM 2424 O O . GLN A 1 302 ? -15.014 8.417 38.314 1.00 53.62 302 GLN A O 1
ATOM 2429 N N . ALA A 1 303 ? -17.167 9.006 38.640 1.00 55.78 303 ALA A N 1
ATOM 2430 C CA . ALA A 1 303 ? -17.207 10.067 37.630 1.00 55.78 303 ALA A CA 1
ATOM 2431 C C . ALA A 1 303 ? -15.979 10.984 37.775 1.00 55.78 303 ALA A C 1
ATOM 2433 O O . ALA A 1 303 ? -15.665 11.424 38.882 1.00 55.78 303 ALA A O 1
ATOM 2434 N N . GLY A 1 304 ? -15.253 11.198 36.681 1.00 57.16 304 GLY A N 1
ATOM 2435 C CA . GLY A 1 304 ? -13.945 11.837 36.725 1.00 57.16 304 GLY A CA 1
ATOM 2436 C C . GLY A 1 304 ? -13.316 11.987 35.346 1.00 57.16 304 GLY A C 1
ATOM 2437 O O . GLY A 1 304 ? -13.719 11.330 34.381 1.00 57.16 304 GLY A O 1
ATOM 2438 N N . GLU A 1 305 ? -12.344 12.889 35.277 1.00 62.50 305 GLU A N 1
ATOM 2439 C CA . GLU A 1 305 ? -11.524 13.164 34.103 1.00 62.50 305 GLU A CA 1
ATOM 2440 C C . GLU A 1 305 ? -10.223 12.361 34.192 1.00 62.50 305 GLU A C 1
ATOM 2442 O O . GLU A 1 305 ? -9.541 12.368 35.218 1.00 62.50 305 GLU A O 1
ATOM 2447 N N . TYR A 1 306 ? -9.885 11.654 33.120 1.00 68.38 306 TYR A N 1
ATOM 2448 C CA . TYR A 1 306 ? -8.658 10.888 32.982 1.00 68.38 306 TYR A CA 1
ATOM 2449 C C . TYR A 1 306 ? -7.814 11.549 31.897 1.00 68.38 306 TYR A C 1
ATOM 2451 O O . TYR A 1 306 ? -8.201 11.579 30.725 1.00 68.38 306 TYR A O 1
ATOM 2459 N N . SER A 1 307 ? -6.656 12.082 32.283 1.00 61.75 307 SER A N 1
ATOM 2460 C CA . SER A 1 307 ? -5.702 12.619 31.316 1.00 61.75 307 SER A CA 1
ATOM 2461 C C . SER A 1 307 ? -5.113 11.476 30.495 1.00 61.75 307 SER A C 1
ATOM 2463 O O . SER A 1 307 ? -4.510 10.543 31.032 1.00 61.75 307 SER A O 1
ATOM 2465 N N . LEU A 1 308 ? -5.294 11.556 29.185 1.00 68.69 308 LEU A N 1
ATOM 2466 C CA . LEU A 1 308 ? -4.611 10.710 28.219 1.00 68.69 308 LEU A CA 1
ATOM 2467 C C . LEU A 1 308 ? -3.299 11.403 27.803 1.00 68.69 308 LEU A C 1
ATOM 2469 O O . LEU A 1 308 ? -3.050 12.539 28.221 1.00 68.69 308 LEU A O 1
ATOM 2473 N N . PRO A 1 309 ? -2.413 10.755 27.017 1.00 66.88 309 PRO A N 1
ATOM 2474 C CA . PRO A 1 309 ? -1.296 11.468 26.407 1.00 66.88 309 PRO A CA 1
ATOM 2475 C C . PRO A 1 309 ? -1.806 12.743 25.723 1.00 66.88 309 PRO A C 1
ATOM 2477 O O . PRO A 1 309 ? -2.769 12.686 24.958 1.00 66.88 309 PRO A O 1
ATOM 2480 N N . SER A 1 310 ? -1.194 13.887 26.044 1.00 61.00 310 SER A N 1
ATOM 2481 C CA . SER A 1 310 ? -1.583 15.193 25.494 1.00 61.00 310 SER A CA 1
ATOM 2482 C C . SER A 1 310 ? -1.737 15.120 23.965 1.00 61.00 310 SER A C 1
ATOM 2484 O O . SER A 1 310 ? -0.894 14.484 23.324 1.00 61.00 310 SER A O 1
ATOM 2486 N N . PRO A 1 311 ? -2.767 15.749 23.365 1.00 74.12 311 PRO A N 1
ATOM 2487 C CA . PRO A 1 311 ? -3.729 16.696 23.951 1.00 74.12 311 PRO A CA 1
ATOM 2488 C C . PRO A 1 311 ? -5.059 16.066 24.405 1.00 74.12 311 PRO A C 1
ATOM 2490 O O . PRO A 1 311 ? -6.061 16.766 24.492 1.00 74.12 311 PRO A O 1
ATOM 2493 N N . TRP A 1 312 ? -5.123 14.758 24.641 1.00 78.81 312 TRP A N 1
ATOM 2494 C CA . TRP A 1 312 ? -6.404 14.062 24.768 1.00 78.81 312 TRP A CA 1
ATOM 2495 C C . TRP A 1 312 ? -6.928 14.000 26.205 1.00 78.81 312 TRP A C 1
ATOM 2497 O O . TRP A 1 312 ? -6.183 13.771 27.161 1.00 78.81 312 TRP A O 1
ATOM 2507 N N . VAL A 1 313 ? -8.241 14.143 26.349 1.00 80.56 313 VAL A N 1
ATOM 2508 C CA . VAL A 1 313 ? -8.963 14.021 27.615 1.00 80.56 313 VAL A CA 1
ATOM 2509 C C . VAL A 1 313 ? -10.067 12.990 27.470 1.00 80.56 313 VAL A C 1
ATOM 2511 O O . VAL A 1 313 ? -10.776 12.953 26.466 1.00 80.56 313 VAL A O 1
ATOM 2514 N N . PHE A 1 314 ? -10.207 12.149 28.492 1.00 80.88 314 PHE A N 1
ATOM 2515 C CA . PHE A 1 314 ? -11.299 11.198 28.611 1.00 80.88 314 PHE A CA 1
ATOM 2516 C C . PHE A 1 314 ? -12.147 11.517 29.837 1.00 80.88 314 PHE A C 1
ATOM 2518 O O . PHE A 1 314 ? -11.607 11.666 30.932 1.00 80.88 314 PHE A O 1
ATOM 2525 N N . GLN A 1 315 ? -13.467 11.574 29.693 1.00 82.88 315 GLN A N 1
ATOM 2526 C CA . GLN A 1 315 ? -14.367 11.760 30.829 1.00 82.88 315 GLN A CA 1
ATOM 2527 C C . GLN A 1 315 ? -15.425 10.664 30.875 1.00 82.88 315 GLN A C 1
ATOM 2529 O O . GLN A 1 315 ? -15.918 10.172 29.860 1.00 82.88 315 GLN A O 1
ATOM 2534 N N . ARG A 1 316 ? -15.795 10.294 32.100 1.00 82.56 316 ARG A N 1
ATOM 2535 C CA . ARG A 1 316 ? -16.918 9.399 32.372 1.00 82.56 316 ARG A CA 1
ATOM 2536 C 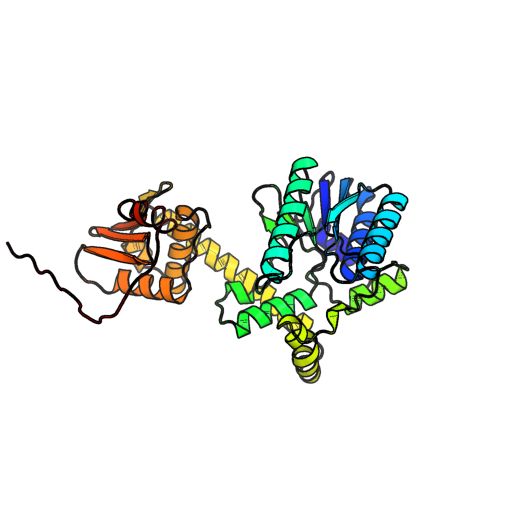C . ARG A 1 316 ? -18.019 10.170 33.089 1.00 82.56 316 ARG A C 1
ATOM 2538 O O . ARG A 1 316 ? -17.803 10.647 34.202 1.00 82.56 316 ARG A O 1
ATOM 2545 N N . SER A 1 317 ? -19.211 10.190 32.498 1.00 82.44 317 SER A N 1
ATOM 2546 C CA . SER A 1 317 ? -20.421 10.770 33.087 1.00 82.44 317 SER A CA 1
ATOM 2547 C C . SER A 1 317 ? -21.513 9.702 33.173 1.00 82.44 317 SER A C 1
ATOM 2549 O O . SER A 1 317 ? -22.228 9.434 32.211 1.00 82.44 317 SER A O 1
ATOM 2551 N N . GLY A 1 318 ? -21.606 9.021 34.320 1.00 80.94 318 GLY A N 1
ATOM 2552 C CA . GLY A 1 318 ? -22.565 7.928 34.522 1.00 80.94 318 GLY A CA 1
ATOM 2553 C C . GLY A 1 318 ? -22.344 6.751 33.560 1.00 80.94 318 GLY A C 1
ATOM 2554 O O . GLY A 1 318 ? -21.340 6.035 33.675 1.00 80.94 318 GLY A O 1
ATOM 2555 N N . GLU A 1 319 ? -23.296 6.568 32.640 1.00 85.62 319 GLU A N 1
ATOM 2556 C CA . GLU A 1 319 ? -23.311 5.535 31.589 1.00 85.62 319 GL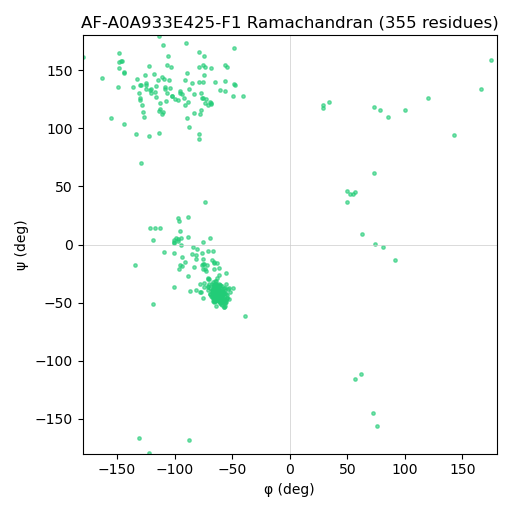U A CA 1
ATOM 2557 C C . GLU A 1 319 ? -22.749 6.015 30.242 1.00 85.62 319 GLU A C 1
ATOM 2559 O O . GLU A 1 319 ? -22.748 5.273 29.260 1.00 85.62 319 GLU A O 1
ATOM 2564 N N . GLU A 1 320 ? -22.213 7.232 30.197 1.00 89.31 320 GLU A N 1
ATOM 2565 C CA . GLU A 1 320 ? -21.590 7.804 29.010 1.00 89.31 320 GLU A CA 1
ATOM 2566 C C . GLU A 1 320 ? -20.079 7.955 29.188 1.00 89.31 320 GLU A C 1
ATOM 2568 O O . GLU A 1 320 ? -19.575 8.285 30.270 1.00 89.31 320 GLU A O 1
ATOM 2573 N N . LEU A 1 321 ? -19.362 7.737 28.090 1.00 89.69 321 LEU A N 1
ATOM 2574 C CA . LEU A 1 321 ? -17.932 7.969 27.946 1.00 89.69 321 LEU A CA 1
ATOM 2575 C C . LEU A 1 321 ? -17.717 9.083 26.920 1.00 89.69 321 LEU A C 1
ATOM 2577 O O . LEU A 1 321 ? -18.425 9.121 25.913 1.00 89.69 321 LEU A O 1
ATOM 2581 N N . SER A 1 322 ? -16.747 9.966 27.148 1.00 89.50 322 SER A N 1
ATOM 2582 C CA . SER A 1 322 ? -16.360 11.002 26.190 1.00 89.50 322 SER A CA 1
ATOM 2583 C C . SER A 1 322 ? -14.848 11.072 25.990 1.00 89.50 322 SER A C 1
ATOM 2585 O O . SER A 1 322 ? -14.083 10.912 26.938 1.00 89.50 322 SER A O 1
ATOM 2587 N N . ILE A 1 323 ? -14.423 11.314 24.749 1.00 89.06 323 ILE A N 1
ATOM 2588 C CA . ILE A 1 323 ? -13.042 11.635 24.368 1.00 89.06 323 ILE A CA 1
ATOM 2589 C C . ILE A 1 323 ? -13.058 13.000 23.682 1.00 89.06 323 ILE A C 1
ATOM 2591 O O . ILE A 1 323 ? -13.886 13.225 22.797 1.00 89.06 323 ILE A O 1
ATOM 2595 N N . SER A 1 324 ? -12.152 13.897 24.065 1.00 87.12 324 SER A N 1
ATOM 2596 C CA . SER A 1 324 ? -11.985 15.196 23.412 1.00 87.12 324 SER A CA 1
ATOM 2597 C C . SER A 1 324 ? -10.545 15.705 23.432 1.00 87.12 324 SER A C 1
ATOM 2599 O O . SER A 1 324 ? -9.702 15.191 24.171 1.00 87.12 324 SER A O 1
ATOM 2601 N N . MET A 1 325 ? -10.246 16.708 22.602 1.00 80.25 325 MET A N 1
ATOM 2602 C CA . MET A 1 325 ? -8.990 17.462 22.695 1.00 80.25 325 MET A CA 1
ATOM 2603 C C . MET A 1 325 ? -9.088 18.564 23.754 1.00 80.25 325 MET A C 1
ATOM 2605 O O . MET A 1 325 ? -9.987 19.403 23.719 1.00 80.25 325 MET A O 1
ATOM 2609 N N . ASP A 1 326 ? -8.118 18.619 24.663 1.00 70.00 326 ASP A N 1
ATOM 2610 C CA . ASP A 1 326 ? -7.967 19.720 25.607 1.00 70.00 326 ASP A CA 1
ATOM 2611 C C . ASP A 1 326 ? -7.311 20.929 24.934 1.00 70.00 326 ASP A C 1
ATOM 2613 O O . ASP A 1 326 ? -6.086 21.069 24.858 1.00 70.00 326 ASP A O 1
ATOM 2617 N N . HIS A 1 327 ? -8.147 21.855 24.471 1.00 61.00 327 HIS A N 1
ATOM 2618 C CA . HIS A 1 327 ? -7.701 23.127 23.903 1.00 61.00 327 HIS A CA 1
ATOM 2619 C C . HIS A 1 327 ? -7.024 24.057 24.929 1.00 61.00 327 HIS A C 1
ATOM 2621 O O . HIS A 1 327 ? -6.477 25.091 24.545 1.00 61.00 327 HIS A O 1
ATOM 2627 N N . ARG A 1 328 ? -7.000 23.714 26.229 1.00 49.66 328 ARG A N 1
ATOM 2628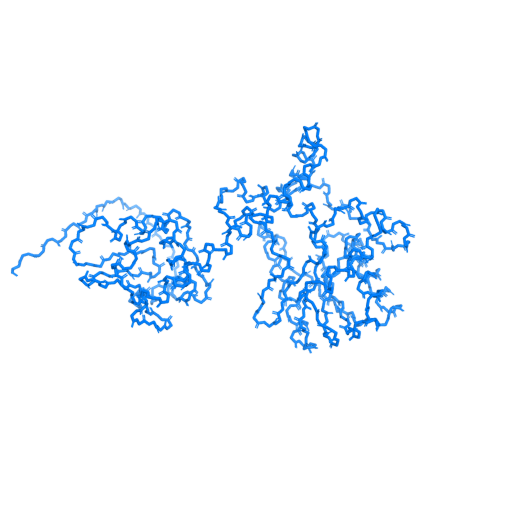 C CA . ARG A 1 328 ? -6.301 24.518 27.248 1.00 49.66 328 ARG A CA 1
ATOM 2629 C C . ARG A 1 328 ? -4.780 24.343 27.217 1.00 49.66 328 ARG A C 1
ATOM 2631 O O . ARG A 1 328 ? -4.079 25.226 27.702 1.00 49.66 328 ARG A O 1
ATOM 2638 N N . ASN A 1 329 ? -4.265 23.284 26.583 1.00 40.19 329 ASN A N 1
ATOM 2639 C CA . ASN A 1 329 ? -2.823 23.022 26.451 1.00 40.19 329 ASN A CA 1
ATOM 2640 C C . ASN A 1 329 ? -2.257 23.207 25.028 1.00 40.19 329 ASN A C 1
ATOM 2642 O O . ASN A 1 329 ? -1.037 23.181 24.851 1.00 40.19 329 ASN A O 1
ATOM 2646 N N . SER A 1 330 ? -3.089 23.460 24.008 1.00 36.50 330 SER A N 1
ATOM 2647 C CA . SER A 1 330 ? -2.606 23.686 22.633 1.00 36.50 330 SER A CA 1
ATOM 2648 C C . SER A 1 330 ? -1.892 25.034 22.443 1.00 36.50 330 SER A C 1
ATOM 2650 O O . SER A 1 330 ? -1.112 25.185 21.508 1.00 36.50 330 SER A O 1
ATOM 2652 N N . CYS A 1 331 ? -2.081 25.996 23.354 1.00 28.17 331 CYS A N 1
ATOM 2653 C CA . CYS A 1 331 ? -1.385 27.292 23.326 1.00 28.17 331 CYS A CA 1
ATOM 2654 C C . CYS A 1 331 ? 0.079 27.237 23.807 1.00 28.17 331 CYS A C 1
ATOM 2656 O O . CYS A 1 331 ? 0.796 28.229 23.695 1.00 28.17 331 CYS A O 1
ATOM 2658 N N . CYS A 1 332 ? 0.553 26.108 24.343 1.00 28.92 332 CYS A N 1
ATOM 2659 C CA . CYS A 1 332 ? 1.892 26.027 24.937 1.00 28.92 332 CYS A CA 1
ATOM 2660 C C . CYS A 1 332 ? 2.951 25.383 24.026 1.00 28.92 332 CYS A C 1
ATOM 2662 O O . CYS A 1 332 ? 4.135 25.413 24.364 1.00 28.92 332 CYS A O 1
ATOM 2664 N N . VAL A 1 333 ? 2.561 24.836 22.867 1.00 31.72 333 VAL A N 1
ATOM 2665 C CA . VAL A 1 333 ? 3.498 24.191 21.924 1.00 31.72 333 VAL A CA 1
ATOM 2666 C C . VAL A 1 333 ? 3.991 25.159 20.836 1.00 31.72 333 VAL A C 1
ATOM 2668 O O . VAL A 1 333 ? 5.076 24.966 20.303 1.00 31.72 333 VAL A O 1
ATOM 2671 N N . SER A 1 334 ? 3.302 26.280 20.592 1.00 28.03 334 SER A N 1
ATOM 2672 C CA . SER A 1 334 ? 3.731 27.312 19.628 1.00 28.03 334 SER A CA 1
ATOM 2673 C C . SER A 1 334 ? 4.648 28.402 20.212 1.00 28.03 334 SER A C 1
ATOM 2675 O O . SER A 1 334 ? 4.959 29.370 19.524 1.00 28.03 334 SER A O 1
ATOM 2677 N N . ALA A 1 335 ? 5.088 28.279 21.472 1.00 28.45 335 ALA A N 1
ATOM 2678 C CA . ALA A 1 335 ? 5.871 29.311 22.171 1.00 28.45 335 ALA A CA 1
ATOM 2679 C C . ALA A 1 335 ? 7.252 28.845 22.680 1.00 28.45 335 ALA A C 1
ATOM 2681 O O . ALA A 1 335 ? 7.872 29.541 23.482 1.00 28.45 335 ALA A O 1
ATOM 2682 N N . LYS A 1 336 ? 7.761 27.686 22.230 1.00 28.91 336 LYS A N 1
ATOM 2683 C CA . LYS A 1 336 ? 9.093 27.170 22.622 1.00 28.91 336 LYS A CA 1
ATOM 2684 C C . LYS A 1 336 ? 10.140 27.116 21.502 1.00 28.91 336 LYS A C 1
ATOM 2686 O O . LYS A 1 336 ? 11.201 26.540 21.711 1.00 28.91 336 LYS A O 1
ATOM 2691 N N . GLU A 1 337 ? 9.908 27.778 20.368 1.00 31.81 337 GLU A N 1
ATOM 2692 C CA . GLU A 1 337 ? 10.933 27.933 19.316 1.00 31.81 337 GLU A CA 1
ATOM 2693 C C . GLU A 1 337 ? 11.708 29.260 19.357 1.00 31.81 337 GLU A C 1
ATOM 2695 O O . GLU A 1 337 ? 12.607 29.461 18.553 1.00 31.81 337 GLU A O 1
ATOM 2700 N N . ASN A 1 338 ? 11.475 30.137 20.340 1.00 30.89 338 ASN A N 1
ATOM 2701 C CA . ASN A 1 338 ? 12.267 31.362 20.492 1.00 30.89 338 ASN A CA 1
ATOM 2702 C C . ASN A 1 338 ? 12.705 31.591 21.948 1.00 30.89 338 ASN A C 1
ATOM 2704 O O . ASN A 1 338 ? 11.976 32.203 22.723 1.00 30.89 338 ASN A O 1
ATOM 2708 N N . GLY A 1 339 ? 13.925 31.163 22.309 1.00 27.16 339 GLY A N 1
ATOM 2709 C CA . GLY A 1 339 ? 14.642 31.735 23.463 1.00 27.16 339 GLY A CA 1
ATOM 2710 C C . GLY A 1 339 ? 15.475 30.783 24.334 1.00 27.16 339 GLY A C 1
ATOM 2711 O O . GLY A 1 339 ? 14.971 30.210 25.286 1.00 27.16 339 GLY A O 1
ATOM 2712 N N . LYS A 1 340 ? 16.776 30.701 24.022 1.00 28.91 340 LYS A N 1
ATOM 2713 C CA . LYS A 1 340 ? 17.965 30.579 24.904 1.00 28.91 340 LYS A CA 1
ATOM 2714 C C . LYS A 1 340 ? 17.860 29.890 26.291 1.00 28.91 340 LYS A C 1
ATOM 2716 O O . LYS A 1 340 ? 17.290 30.427 27.228 1.00 28.91 340 LYS A O 1
ATOM 2721 N N . SER A 1 341 ? 18.615 28.788 26.413 1.00 27.67 341 SER A N 1
ATOM 2722 C CA . SER A 1 341 ? 19.495 28.351 27.527 1.00 27.67 341 SER A CA 1
ATOM 2723 C C . SER A 1 341 ? 19.194 28.766 28.984 1.00 27.67 341 SER A C 1
ATOM 2725 O O . SER A 1 341 ? 19.375 29.933 29.321 1.00 27.67 341 SER A O 1
ATOM 2727 N N . ALA A 1 342 ? 18.972 27.779 29.872 1.00 25.59 342 ALA A N 1
ATOM 2728 C CA . ALA A 1 342 ? 19.791 27.486 31.073 1.00 25.59 342 ALA A CA 1
ATOM 2729 C C . ALA A 1 342 ? 19.084 26.523 32.065 1.00 25.59 342 ALA A C 1
ATOM 2731 O O . ALA A 1 342 ? 17.947 26.760 32.444 1.00 25.59 342 ALA A O 1
ATOM 2732 N N . GLY A 1 343 ? 19.819 25.509 32.552 1.00 22.86 343 GLY A N 1
ATOM 2733 C CA . GLY A 1 343 ? 19.861 25.138 33.980 1.00 22.86 343 GLY A CA 1
ATOM 2734 C C . GLY A 1 343 ? 18.806 24.202 34.604 1.00 22.86 343 GLY A C 1
ATOM 2735 O O . GLY A 1 343 ? 17.718 24.635 34.942 1.00 22.86 343 GLY A O 1
ATOM 2736 N N . LEU A 1 344 ? 19.277 22.990 34.946 1.00 25.42 344 LEU A N 1
ATOM 2737 C CA . LEU A 1 344 ? 19.135 22.288 36.246 1.00 25.42 344 LEU A CA 1
ATOM 2738 C C . LEU A 1 344 ? 17.780 21.675 36.697 1.00 25.42 344 LEU A C 1
ATOM 2740 O O . LEU A 1 344 ? 16.812 22.366 36.974 1.00 25.42 344 LEU A O 1
ATOM 2744 N N . LEU A 1 345 ? 17.832 20.341 36.878 1.00 26.42 345 LEU A N 1
ATOM 2745 C CA . LEU A 1 345 ? 17.389 19.513 38.026 1.00 26.42 345 LEU A CA 1
ATOM 2746 C C . LEU A 1 345 ? 16.145 19.950 38.835 1.00 26.42 345 LEU A C 1
ATOM 2748 O O . LEU A 1 345 ? 16.205 20.949 39.540 1.00 26.42 345 LEU A O 1
ATOM 2752 N N . ASN A 1 346 ? 15.117 19.094 38.938 1.00 25.22 346 ASN A N 1
ATOM 2753 C CA . ASN A 1 346 ? 14.943 18.197 40.098 1.00 25.22 346 ASN A CA 1
ATOM 2754 C C . ASN A 1 346 ? 13.637 17.381 40.081 1.00 25.22 346 ASN A C 1
ATOM 2756 O O . ASN A 1 346 ? 12.646 17.714 39.441 1.00 25.22 346 ASN A O 1
ATOM 2760 N N . GLU A 1 347 ? 13.715 16.295 40.842 1.00 25.78 347 GLU A N 1
ATOM 2761 C CA . GLU A 1 347 ? 12.721 15.287 41.186 1.00 25.78 347 GLU A CA 1
ATOM 2762 C C . GLU A 1 347 ? 11.410 15.828 41.794 1.00 25.78 347 GLU A C 1
ATOM 2764 O O . GLU A 1 347 ? 11.413 16.779 42.573 1.00 25.78 347 GLU A O 1
ATOM 2769 N N . GLY A 1 348 ? 10.318 15.076 41.598 1.00 24.62 348 GLY A N 1
ATOM 2770 C CA . GLY A 1 348 ? 9.414 14.766 42.709 1.00 24.62 348 GLY A CA 1
ATOM 2771 C C . GLY A 1 348 ? 7.947 15.211 42.626 1.00 24.62 348 GLY A C 1
ATOM 2772 O O . GLY A 1 348 ? 7.630 16.393 42.632 1.00 24.62 348 GLY A O 1
ATOM 2773 N N . LYS A 1 349 ? 7.096 14.190 42.814 1.00 25.08 349 LYS A N 1
ATOM 2774 C CA . LYS A 1 349 ? 5.862 14.143 43.629 1.00 25.08 349 LYS A CA 1
ATOM 2775 C C . LYS A 1 349 ? 4.496 14.295 42.943 1.00 25.08 349 LYS A C 1
ATOM 2777 O O . LYS A 1 349 ? 4.091 15.347 42.469 1.00 25.08 349 LYS A O 1
ATOM 2782 N N . TYR A 1 350 ? 3.762 13.184 43.055 1.00 25.92 350 TYR A N 1
ATOM 2783 C CA . TYR A 1 350 ? 2.309 13.074 43.099 1.00 25.92 350 TYR A CA 1
ATOM 2784 C C . TYR A 1 350 ? 1.702 14.084 44.080 1.00 25.92 350 TYR A C 1
ATOM 2786 O O . TYR A 1 350 ? 2.179 14.211 45.210 1.00 25.92 350 TYR A O 1
ATOM 2794 N N . VAL A 1 351 ? 0.608 14.727 43.672 1.00 27.06 351 VAL A N 1
ATOM 2795 C CA . VAL A 1 351 ? -0.280 15.477 44.564 1.00 27.06 351 VAL A CA 1
ATOM 2796 C C . VAL A 1 351 ? -1.700 14.954 44.355 1.00 27.06 351 VAL A C 1
ATOM 2798 O O . VAL A 1 351 ? -2.294 15.152 43.299 1.00 27.06 351 VAL A O 1
ATOM 2801 N N . GLU A 1 352 ? -2.217 14.254 45.365 1.00 26.08 352 GLU A N 1
ATOM 2802 C CA . GLU A 1 352 ? -3.648 14.022 45.557 1.00 26.08 352 GLU A CA 1
ATOM 2803 C C . GLU A 1 352 ? -4.278 15.312 46.092 1.00 26.08 352 GLU A C 1
ATOM 2805 O O . GLU A 1 352 ? -3.853 15.831 47.126 1.00 26.08 352 GLU A O 1
ATOM 2810 N N . THR A 1 353 ? -5.315 15.817 45.430 1.00 28.36 353 THR A N 1
ATOM 2811 C CA . THR A 1 353 ? -6.193 16.851 45.989 1.00 28.36 353 THR A CA 1
ATOM 2812 C C . THR A 1 353 ? -7.583 16.277 46.209 1.00 28.36 353 THR A C 1
ATOM 2814 O O . THR A 1 353 ? -8.431 16.228 45.323 1.00 28.36 353 THR A O 1
ATOM 2817 N N . THR A 1 354 ? -7.814 15.845 47.443 1.00 28.17 354 THR A N 1
ATOM 2818 C CA . THR A 1 354 ? -9.131 15.576 48.015 1.00 28.17 354 THR A CA 1
ATOM 2819 C C . THR A 1 354 ? -9.813 16.915 48.304 1.00 28.17 354 THR A C 1
ATOM 2821 O O . THR A 1 354 ? -9.298 17.699 49.099 1.00 28.17 354 THR A O 1
ATOM 2824 N N . GLN A 1 355 ? -10.984 17.182 47.725 1.00 28.44 355 GLN A N 1
ATOM 2825 C CA . GLN A 1 355 ? -11.880 18.228 48.227 1.00 28.44 355 GLN A CA 1
ATOM 2826 C C . GLN A 1 355 ? -13.127 17.585 48.836 1.00 28.44 355 GLN A C 1
ATOM 2828 O O . GLN A 1 355 ? -13.934 16.967 48.149 1.00 28.44 355 GLN A O 1
ATOM 2833 N N . LYS A 1 356 ? -13.243 17.729 50.160 1.00 29.28 356 LYS A N 1
ATOM 2834 C CA . LYS A 1 356 ? -14.502 17.663 50.902 1.00 29.28 356 LYS A CA 1
ATOM 2835 C C . LYS A 1 356 ? -15.048 19.085 51.009 1.00 29.28 356 LYS A C 1
ATOM 2837 O O . LYS A 1 356 ? -14.352 19.932 51.567 1.00 29.28 356 LYS A O 1
ATOM 2842 N N . GLN A 1 357 ? -16.289 19.289 50.586 1.00 36.84 357 GLN A N 1
ATOM 2843 C CA . GLN A 1 357 ? -17.362 19.807 51.438 1.00 36.84 357 GLN A CA 1
ATOM 2844 C C . GLN A 1 357 ? -18.708 19.401 50.852 1.00 36.84 357 GLN A C 1
ATOM 2846 O O . GLN A 1 357 ? -18.856 19.514 49.616 1.00 36.84 357 GLN A O 1
#

Mean predicted aligned error: 9.93 Å

Solvent-accessible surface area (backbone atoms only — not comparable to full-atom values): 20239 Å² total; per-residue (Å²): 131,72,61,64,66,51,46,54,45,49,43,71,79,35,93,78,59,60,73,65,40,28,36,33,35,51,38,69,21,30,55,53,23,38,48,46,52,51,53,50,60,72,45,23,78,83,35,50,42,48,62,34,39,37,34,72,39,64,58,84,58,55,68,58,37,51,51,25,50,50,50,45,49,55,50,25,62,76,70,72,35,56,74,45,78,48,75,57,83,77,80,87,54,98,57,38,68,60,53,55,49,49,54,49,53,48,51,52,48,54,51,26,62,75,68,70,25,49,32,38,40,40,46,50,24,23,56,58,36,41,49,44,22,52,51,27,56,76,69,65,60,60,71,71,40,50,26,35,74,69,55,65,42,84,46,100,73,45,28,41,35,24,84,36,41,87,38,45,62,68,57,50,54,52,48,30,64,74,71,66,57,79,54,45,82,69,76,75,72,75,52,69,89,40,74,62,36,40,40,61,73,53,48,45,55,58,44,34,75,79,34,79,57,42,59,61,55,49,49,54,47,10,53,54,43,39,55,54,47,54,50,53,50,49,53,21,52,55,53,42,60,74,22,51,75,47,74,62,74,52,42,42,30,29,33,39,65,58,52,70,72,46,57,69,76,41,42,34,47,36,48,49,54,53,39,39,58,47,43,72,65,77,54,82,79,54,71,69,54,38,49,50,48,54,49,61,74,66,70,72,74,75,76,48,79,46,83,48,77,83,56,34,37,35,38,39,59,89,61,35,34,36,42,32,64,47,74,87,59,64,75,65,71,83,66,74,88,75,82,82,90,84,85,82,89,83,87,87,80,91,77,88,82,85,84,86,133

Radius of gyration: 24.97 Å; Cα contacts (8 Å, |Δi|>4): 468; chains: 1; bounding box: 51×56×79 Å

Secondary structure (DSSP, 8-state):
--HHHHHHHHHHHSTT--TT-EEEEE--SBHHHHHHHHHHHHHTTTTT-EEEEEEEE--TTTHHHHHHHHHHHHHHHHHT--EEEEE--SPP-TTHHHHHHHHHHHHHHHHHHHHT-SEEE----HHHHHHHHHHHHHH---HHHHT-S-SEEE-SSSEEE-TTTTS-HHHHHHHHHHTT---B--GGGG-TTSHHHHIIIIIHHHHHHH-TTHHHHHHHHHHHHHHHHHHHHHHHHHHHHHHEEEE-SSEEEEEHHHHHHS-HHHHHHHHHHHHHHHTTTS-PPPHHHHHHHHHHHHS---SEEEEPSTTEEEEEETTEEEEEE-TTSGGGSTTSSS-------------------

Sequence (357 aa):
MMLFPLFRKTLLDTPLIKPGEKVVLAISGGLDSMVLLHLFTRVREELDLELFVTHVNYGLRGNDSLEDERLVQATCERLRIPFFVKHWSQEKNENFQNDARNFRHQFFAEIAVSQDAHAIATAHHADDQVETILLHLIRGTGLQGLCGMPMCEPLSEGKLIRPLLDVSREVLEQYAKQESVTFQNDISNDTLSYRRNVIRHQMMPLFRELNPNMTTTLVDMGKRLTADHDMLQRLAVETLAEATLFSDESHYRFSRAVFASVPKSLRVRMLSLIFDQLSKGAGHLNADQYERMSDIILSGKQAGEYSLPSPWVFQRSGEELSISMDHRNSCCVSAKENGKSAGLLNEGKYVETTQKQ